Protein AF-A0A7H8NK85-F1 (afdb_monomer)

Structure (mmCIF, N/CA/C/O backbone):
data_AF-A0A7H8NK85-F1
#
_entry.id   AF-A0A7H8NK85-F1
#
loop_
_atom_site.group_PDB
_atom_site.id
_atom_site.type_symbol
_atom_site.label_atom_id
_atom_site.label_alt_id
_atom_site.label_comp_id
_atom_site.label_asym_id
_atom_site.label_entity_id
_atom_site.label_seq_id
_atom_site.pdbx_PDB_ins_code
_atom_site.Cartn_x
_atom_site.Cartn_y
_atom_site.Cartn_z
_atom_site.occupancy
_atom_site.B_iso_or_equiv
_atom_site.auth_seq_id
_atom_site.auth_comp_id
_atom_site.auth_asym_id
_atom_site.auth_atom_id
_atom_site.pdbx_PDB_model_num
ATOM 1 N N . MET A 1 1 ? 1.806 -2.738 -15.843 1.00 96.00 1 MET A N 1
ATOM 2 C CA . MET A 1 1 ? 1.067 -1.549 -15.351 1.00 96.00 1 MET A CA 1
ATOM 3 C C . MET A 1 1 ? 1.221 -1.453 -13.846 1.00 96.00 1 MET A C 1
ATOM 5 O O . MET A 1 1 ? 1.121 -2.479 -13.180 1.00 96.00 1 MET A O 1
ATOM 9 N N . ALA A 1 2 ? 1.447 -0.257 -13.310 1.00 97.56 2 ALA A N 1
ATOM 10 C CA . ALA A 1 2 ? 1.530 -0.049 -11.868 1.00 97.56 2 ALA A CA 1
ATOM 11 C C . ALA A 1 2 ? 0.407 0.865 -11.373 1.00 97.56 2 ALA A C 1
ATOM 13 O O . ALA A 1 2 ? 0.275 1.983 -11.868 1.00 97.56 2 ALA A O 1
ATOM 14 N N . LEU A 1 3 ? -0.413 0.378 -10.437 1.00 98.19 3 LEU A N 1
ATOM 15 C CA . LEU A 1 3 ? -1.508 1.130 -9.828 1.00 98.19 3 LEU A CA 1
ATOM 16 C C . LEU A 1 3 ? -1.277 1.240 -8.325 1.00 98.19 3 LEU A C 1
ATOM 18 O O . LEU A 1 3 ? -0.887 0.275 -7.658 1.00 98.19 3 LEU A O 1
ATOM 22 N N . GLY A 1 4 ? -1.569 2.413 -7.782 1.00 96.06 4 GLY A N 1
ATOM 23 C CA . GLY A 1 4 ? -1.511 2.621 -6.351 1.00 96.06 4 GLY A CA 1
ATOM 24 C C . GLY A 1 4 ? -1.297 4.060 -5.925 1.00 96.06 4 GLY A C 1
ATOM 25 O O . GLY A 1 4 ? -1.682 5.008 -6.617 1.00 96.06 4 GLY A O 1
ATOM 26 N N . ASP A 1 5 ? -0.685 4.191 -4.755 1.00 93.94 5 ASP A N 1
ATOM 27 C CA . AS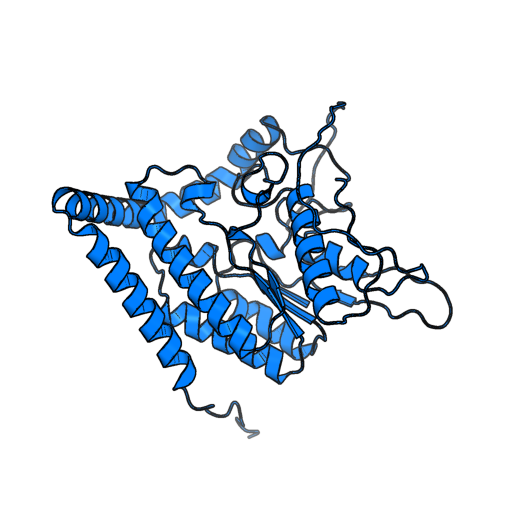P A 1 5 ? -0.388 5.467 -4.121 1.00 93.94 5 ASP A CA 1
ATOM 28 C C . ASP A 1 5 ? 1.083 5.896 -4.295 1.00 93.94 5 ASP A C 1
ATOM 30 O O . ASP A 1 5 ? 1.763 5.495 -5.240 1.00 93.94 5 ASP A O 1
ATOM 34 N N . SER A 1 6 ? 1.581 6.738 -3.389 1.00 91.62 6 SER A N 1
ATOM 35 C CA . SER A 1 6 ? 2.946 7.264 -3.371 1.00 91.62 6 SER A CA 1
ATOM 36 C C . SER A 1 6 ? 4.030 6.187 -3.328 1.00 91.62 6 SER A C 1
ATOM 38 O O . SER A 1 6 ? 5.089 6.394 -3.923 1.00 91.62 6 SER A O 1
ATOM 40 N N . LEU A 1 7 ? 3.778 5.035 -2.691 1.00 93.88 7 LEU A N 1
ATOM 41 C CA . LEU A 1 7 ? 4.730 3.922 -2.693 1.00 93.88 7 LEU A CA 1
ATOM 42 C C . LEU A 1 7 ? 4.937 3.392 -4.116 1.00 93.88 7 LEU A C 1
ATOM 44 O O . LEU A 1 7 ? 6.065 3.189 -4.552 1.00 93.88 7 LEU A O 1
ATOM 48 N N . THR A 1 8 ? 3.853 3.199 -4.864 1.00 95.06 8 THR A N 1
ATOM 49 C CA . THR A 1 8 ? 3.922 2.724 -6.255 1.00 95.06 8 THR A CA 1
ATOM 50 C C . THR A 1 8 ? 4.340 3.827 -7.222 1.00 95.06 8 THR A C 1
ATOM 52 O O . THR A 1 8 ? 5.009 3.551 -8.216 1.00 95.06 8 THR A O 1
ATOM 55 N N . ALA A 1 9 ? 4.018 5.084 -6.912 1.00 92.19 9 ALA A N 1
ATOM 56 C CA . ALA A 1 9 ? 4.492 6.235 -7.672 1.00 92.19 9 ALA A CA 1
ATOM 57 C C . ALA A 1 9 ? 6.018 6.407 -7.585 1.00 92.19 9 ALA A C 1
ATOM 59 O O . ALA A 1 9 ? 6.582 7.086 -8.430 1.00 92.19 9 ALA A O 1
ATOM 60 N N . GLY A 1 10 ? 6.683 5.792 -6.598 1.00 90.12 10 GLY A N 1
ATOM 61 C CA . GLY A 1 10 ? 8.138 5.833 -6.457 1.00 90.12 10 GLY A CA 1
ATOM 62 C C . GLY A 1 10 ? 8.658 6.975 -5.589 1.00 90.12 10 GLY A C 1
ATOM 63 O O . GLY A 1 10 ? 9.838 7.306 -5.668 1.00 90.12 10 GLY A O 1
ATOM 64 N N . VAL A 1 11 ? 7.800 7.598 -4.771 1.00 89.12 11 VAL A N 1
ATOM 65 C CA . VAL A 1 11 ? 8.216 8.699 -3.889 1.00 89.12 11 VAL A CA 1
ATOM 66 C C . VAL A 1 11 ? 9.406 8.250 -3.040 1.00 89.12 11 VAL A C 1
ATOM 68 O O . VAL A 1 11 ? 9.322 7.224 -2.365 1.00 89.12 11 VAL A O 1
ATOM 71 N N . GLY A 1 12 ? 10.500 9.014 -3.102 1.00 86.56 12 GLY A N 1
ATOM 72 C CA . GLY A 1 12 ? 11.767 8.717 -2.425 1.00 86.56 12 GLY A CA 1
ATOM 73 C C . GLY A 1 12 ? 12.868 8.116 -3.312 1.00 86.56 12 GLY A C 1
ATOM 74 O O . GLY A 1 12 ? 13.985 7.967 -2.827 1.00 86.56 12 GLY A O 1
ATOM 75 N N . ASP A 1 13 ? 12.587 7.832 -4.589 1.00 88.44 13 ASP A N 1
ATOM 76 C CA . ASP A 1 13 ? 13.551 7.355 -5.597 1.00 88.44 13 ASP A CA 1
ATOM 77 C C . ASP A 1 13 ? 13.547 8.273 -6.842 1.00 88.44 13 ASP A C 1
ATOM 79 O O . ASP A 1 13 ? 12.782 8.028 -7.784 1.00 88.44 13 ASP A O 1
ATOM 83 N N . PRO A 1 14 ? 14.284 9.401 -6.823 1.00 85.56 14 PRO A N 1
ATOM 84 C CA . PRO A 1 14 ? 14.244 10.395 -7.895 1.00 85.56 14 PRO A CA 1
ATOM 85 C C . PRO A 1 14 ? 14.818 9.836 -9.204 1.00 85.56 14 PRO A C 1
ATOM 87 O O . PRO A 1 14 ? 15.863 9.192 -9.209 1.00 85.56 14 PRO A O 1
ATOM 90 N N . ALA A 1 15 ? 14.147 10.096 -10.329 1.00 81.19 15 ALA A N 1
ATOM 91 C CA . ALA A 1 15 ? 14.621 9.648 -11.639 1.00 81.19 15 ALA A CA 1
ATOM 92 C C . ALA A 1 15 ? 15.540 10.695 -12.313 1.00 81.19 15 ALA A C 1
ATOM 94 O O . ALA A 1 15 ? 15.292 11.899 -12.179 1.00 81.19 15 ALA A O 1
ATOM 95 N N . PRO A 1 16 ? 16.557 10.271 -13.095 1.00 68.88 16 PRO A N 1
ATOM 96 C CA . PRO A 1 16 ? 17.324 11.176 -13.950 1.00 68.88 16 PRO A CA 1
ATOM 97 C C . PRO A 1 16 ? 16.396 11.824 -14.988 1.00 68.88 16 PRO A C 1
ATOM 99 O O . PRO A 1 16 ? 15.833 11.131 -15.833 1.00 68.88 16 PRO A O 1
ATOM 102 N N . GLY A 1 17 ? 16.205 13.143 -14.906 1.00 66.69 17 GLY A N 1
ATOM 103 C CA . GLY A 1 17 ? 15.268 13.886 -15.762 1.00 66.69 17 GLY A CA 1
ATOM 104 C C . GLY A 1 17 ? 13.900 14.180 -15.137 1.00 66.69 17 GLY A C 1
ATOM 105 O O . GLY A 1 17 ? 12.991 14.581 -15.861 1.00 66.69 17 GLY A O 1
ATOM 106 N N . GLY A 1 18 ? 13.753 13.974 -13.824 1.00 73.69 18 GLY A N 1
ATOM 107 C CA . GLY A 1 18 ? 12.586 14.428 -13.074 1.00 73.69 18 GLY A CA 1
ATOM 108 C C . GLY A 1 18 ? 11.610 13.340 -12.670 1.00 73.69 18 GLY A C 1
ATOM 109 O O . GLY A 1 18 ? 11.561 12.249 -13.232 1.00 73.69 18 GLY A O 1
ATOM 110 N N . GLY A 1 19 ? 10.785 13.655 -11.673 1.00 80.44 19 GLY A N 1
ATOM 111 C CA . GLY A 1 19 ? 9.799 12.720 -11.139 1.00 80.44 19 GLY A CA 1
ATOM 112 C C . GLY A 1 19 ? 10.422 11.577 -10.333 1.00 80.44 19 GLY A C 1
ATOM 113 O O . GLY A 1 19 ? 11.464 11.727 -9.695 1.00 80.44 19 GLY A O 1
ATOM 114 N N . TRP A 1 20 ? 9.729 10.441 -10.319 1.00 86.38 20 TRP A N 1
ATOM 115 C CA . TRP A 1 20 ? 10.022 9.304 -9.451 1.00 86.38 20 TRP A CA 1
ATOM 116 C C . TRP A 1 20 ? 10.132 8.016 -10.273 1.00 86.38 20 TRP A C 1
ATOM 118 O O . TRP A 1 20 ? 9.266 7.742 -11.106 1.00 86.38 20 TRP A O 1
ATOM 128 N N . ARG A 1 21 ? 11.179 7.222 -10.026 1.00 89.88 21 ARG A N 1
ATOM 129 C CA . ARG A 1 21 ? 11.406 5.921 -10.676 1.00 89.88 21 ARG A CA 1
ATOM 130 C C . ARG A 1 21 ? 10.639 4.815 -9.945 1.00 89.88 21 ARG A C 1
ATOM 132 O O . ARG A 1 21 ? 9.665 4.279 -10.475 1.00 89.88 21 ARG A O 1
ATOM 139 N N . GLY A 1 22 ? 11.041 4.505 -8.714 1.00 92.00 22 GLY A N 1
ATOM 140 C CA . GLY A 1 22 ? 10.352 3.581 -7.818 1.00 92.00 22 GLY A CA 1
ATOM 141 C C . GLY A 1 22 ? 10.516 2.095 -8.145 1.00 92.00 22 GLY A C 1
ATOM 142 O O . GLY A 1 22 ? 10.979 1.685 -9.213 1.00 92.00 22 GLY A O 1
ATOM 143 N N . TRP A 1 23 ? 10.062 1.256 -7.208 1.00 96.62 23 TRP A N 1
ATOM 144 C CA . TRP A 1 23 ? 10.215 -0.203 -7.270 1.00 96.62 23 TRP A CA 1
ATOM 145 C C . TRP A 1 23 ? 9.613 -0.843 -8.529 1.00 96.62 23 TRP A C 1
ATOM 147 O O . TRP A 1 23 ? 10.142 -1.828 -9.037 1.00 96.62 23 TRP A O 1
ATOM 157 N N . ALA A 1 24 ? 8.497 -0.309 -9.034 1.00 95.81 24 ALA A N 1
ATOM 158 C CA . ALA A 1 24 ? 7.773 -0.912 -10.147 1.00 95.81 24 ALA A CA 1
ATOM 159 C C . ALA A 1 24 ? 8.534 -0.754 -11.473 1.00 95.81 24 ALA A C 1
ATOM 161 O O . ALA A 1 24 ? 8.555 -1.688 -12.276 1.00 95.81 24 ALA A O 1
ATOM 162 N N . ALA A 1 25 ? 9.205 0.386 -11.671 1.00 93.31 25 ALA A N 1
ATOM 163 C CA . ALA A 1 25 ? 10.080 0.611 -12.818 1.00 93.31 25 ALA A CA 1
ATOM 164 C C . ALA A 1 25 ? 11.349 -0.253 -12.726 1.00 93.31 25 ALA A C 1
ATOM 166 O O . ALA A 1 25 ? 11.730 -0.898 -13.702 1.00 93.31 25 ALA A O 1
ATOM 167 N N . LEU A 1 26 ? 11.958 -0.331 -11.535 1.00 94.12 26 LEU A N 1
ATOM 168 C CA . LEU A 1 26 ? 13.122 -1.186 -11.271 1.00 94.12 26 LEU A CA 1
ATOM 169 C C . LEU A 1 26 ? 12.812 -2.669 -11.524 1.00 94.12 26 LEU A C 1
ATOM 171 O O . LEU A 1 26 ? 13.588 -3.368 -12.174 1.00 94.12 26 LEU A O 1
ATOM 175 N N . LEU A 1 27 ? 11.649 -3.142 -11.066 1.00 95.69 27 LEU A N 1
ATOM 176 C CA . LEU A 1 27 ? 11.187 -4.500 -11.333 1.00 95.69 27 LEU A CA 1
ATOM 177 C C . LEU A 1 27 ? 10.963 -4.729 -12.828 1.00 95.69 27 LEU A C 1
ATOM 179 O O . LEU A 1 27 ? 11.371 -5.769 -13.334 1.00 95.69 27 LEU A O 1
ATOM 183 N N . ALA A 1 28 ? 10.340 -3.780 -13.537 1.00 92.94 28 ALA A N 1
ATOM 184 C CA . ALA A 1 28 ? 10.088 -3.903 -14.972 1.00 92.94 28 ALA A CA 1
ATOM 185 C C . ALA A 1 28 ? 11.382 -4.110 -15.776 1.00 92.94 28 ALA A C 1
ATOM 187 O O . ALA A 1 28 ? 11.396 -4.926 -16.697 1.00 92.94 28 ALA A O 1
ATOM 188 N N . GLY A 1 29 ? 12.480 -3.454 -15.382 1.00 89.81 29 GLY A N 1
ATOM 189 C CA . GLY A 1 29 ? 13.805 -3.690 -15.965 1.00 89.81 29 GLY A CA 1
ATOM 190 C C . GLY A 1 29 ? 14.299 -5.133 -15.800 1.00 89.81 29 GLY A C 1
ATOM 191 O O . GLY A 1 29 ? 14.910 -5.680 -16.712 1.00 89.81 29 GLY A O 1
ATOM 192 N N . ALA A 1 30 ? 13.961 -5.784 -14.684 1.00 90.81 30 ALA A N 1
ATOM 193 C CA . ALA A 1 30 ? 14.323 -7.173 -14.395 1.00 90.81 30 ALA A CA 1
ATOM 194 C C . ALA A 1 30 ? 13.355 -8.217 -14.993 1.00 90.81 30 ALA A C 1
ATOM 196 O O . ALA A 1 30 ? 13.585 -9.420 -14.863 1.00 90.81 30 ALA A O 1
ATOM 197 N N . LEU A 1 31 ? 12.266 -7.793 -15.649 1.00 89.31 31 LEU A N 1
ATOM 198 C CA . LEU A 1 31 ? 11.352 -8.698 -16.361 1.00 89.31 31 LEU A CA 1
ATOM 199 C C . LEU A 1 31 ? 11.848 -9.056 -17.771 1.00 89.31 31 LEU A C 1
ATOM 201 O O . LEU A 1 31 ? 11.319 -9.986 -18.377 1.00 89.31 31 LEU A O 1
ATOM 205 N N . VAL A 1 32 ? 12.842 -8.336 -18.303 1.00 77.94 32 VAL A N 1
ATOM 206 C CA . VAL A 1 32 ? 13.465 -8.653 -19.595 1.00 77.94 32 VAL A CA 1
ATOM 207 C C . VAL A 1 32 ? 14.417 -9.837 -19.385 1.00 77.94 32 VAL A C 1
ATOM 209 O O . VAL A 1 32 ? 15.374 -9.693 -18.624 1.00 77.94 32 VAL A O 1
ATOM 212 N N . PRO A 1 33 ? 14.191 -11.008 -20.011 1.00 64.38 33 PRO A N 1
ATOM 213 C CA . PRO A 1 33 ? 15.116 -12.130 -19.893 1.00 64.38 33 PRO A CA 1
ATOM 214 C C . PRO A 1 33 ? 16.491 -11.720 -20.431 1.00 64.38 33 PRO A C 1
ATOM 216 O O . PRO A 1 33 ? 16.590 -11.260 -21.566 1.00 64.38 33 PRO A O 1
ATOM 219 N N . GLY A 1 34 ? 17.531 -11.861 -19.611 1.00 56.47 34 GLY A N 1
ATOM 220 C CA . GLY A 1 34 ? 18.918 -11.718 -20.050 1.00 56.47 34 GLY A CA 1
ATOM 221 C C . GLY A 1 34 ? 19.498 -13.075 -20.448 1.00 56.47 34 GLY A C 1
ATOM 222 O O . GLY A 1 34 ? 19.125 -14.096 -19.872 1.00 56.47 34 GLY A O 1
ATOM 223 N N . ASP A 1 35 ? 20.433 -13.086 -21.395 1.00 46.28 35 ASP A N 1
ATOM 224 C CA . ASP A 1 35 ? 21.249 -14.262 -21.707 1.00 46.28 35 ASP A CA 1
ATOM 225 C C . ASP A 1 35 ? 22.372 -14.396 -20.657 1.00 46.28 35 ASP A C 1
ATOM 227 O O . ASP A 1 35 ? 23.473 -13.891 -20.859 1.00 46.28 35 ASP A O 1
ATOM 231 N N . ALA A 1 36 ? 22.120 -15.011 -19.494 1.00 43.00 36 ALA A N 1
ATOM 232 C CA . ALA A 1 36 ? 23.198 -15.407 -18.570 1.00 43.00 36 ALA A CA 1
ATOM 233 C C . ALA A 1 36 ? 22.762 -16.459 -17.528 1.00 43.00 36 ALA A C 1
ATOM 235 O O . ALA A 1 36 ? 21.584 -16.515 -17.173 1.00 43.00 36 ALA A O 1
ATOM 236 N N . PRO A 1 37 ? 23.700 -17.307 -17.053 1.00 38.78 37 PRO A N 1
ATOM 237 C CA . PRO A 1 37 ? 23.393 -18.595 -16.450 1.00 38.78 37 PRO A CA 1
ATOM 238 C C . PRO A 1 37 ? 22.952 -18.492 -14.990 1.00 38.78 37 PRO A C 1
ATOM 240 O O . PRO A 1 37 ? 23.330 -17.587 -14.247 1.00 38.78 37 PRO A O 1
ATOM 243 N N . ASP A 1 38 ? 22.176 -19.500 -14.612 1.00 39.25 38 ASP A N 1
ATOM 244 C CA . ASP A 1 38 ? 21.599 -19.762 -13.302 1.00 39.25 38 ASP A CA 1
ATOM 245 C C . ASP A 1 38 ? 22.654 -19.673 -12.180 1.00 39.25 38 ASP A C 1
ATOM 247 O O . ASP A 1 38 ? 23.471 -20.574 -11.980 1.00 39.25 38 ASP A O 1
ATOM 251 N N . ARG A 1 39 ? 22.664 -18.561 -11.440 1.00 39.59 39 ARG A N 1
ATOM 252 C CA . ARG A 1 39 ? 23.232 -18.521 -10.090 1.00 39.59 39 ARG A CA 1
ATOM 253 C C . ARG A 1 39 ? 22.072 -18.329 -9.136 1.00 39.59 39 ARG A C 1
ATOM 255 O O . ARG A 1 39 ? 21.509 -17.238 -9.058 1.00 39.59 39 ARG A O 1
ATOM 262 N N . ALA A 1 40 ? 21.732 -19.398 -8.423 1.00 36.66 40 ALA A N 1
ATOM 263 C CA . ALA A 1 40 ? 20.765 -19.376 -7.342 1.00 36.66 40 ALA A CA 1
ATOM 264 C C . ALA A 1 40 ? 21.080 -18.214 -6.383 1.00 36.66 40 ALA A C 1
ATOM 266 O O . ALA A 1 40 ? 22.092 -18.212 -5.686 1.00 36.66 40 ALA A O 1
ATOM 267 N N . THR A 1 41 ? 20.229 -17.189 -6.385 1.00 43.25 41 THR A N 1
ATOM 268 C CA . THR A 1 41 ? 20.295 -16.093 -5.419 1.00 43.25 41 THR A CA 1
ATOM 269 C C . THR A 1 41 ? 19.683 -16.554 -4.102 1.00 43.25 41 THR A C 1
ATOM 271 O O . THR A 1 41 ? 18.471 -16.759 -4.016 1.00 43.25 41 THR A O 1
ATOM 274 N N . GLU A 1 42 ? 20.532 -16.687 -3.087 1.00 33.53 42 GLU A N 1
ATOM 275 C CA . GLU A 1 42 ? 20.160 -16.828 -1.678 1.00 33.53 42 GLU A CA 1
ATOM 276 C C . GLU A 1 42 ? 19.207 -15.694 -1.230 1.00 33.53 42 GLU A C 1
ATOM 278 O O . GLU A 1 42 ? 19.295 -14.563 -1.734 1.00 33.53 42 GLU A O 1
ATOM 283 N N . PRO A 1 43 ? 18.288 -15.957 -0.281 1.00 35.25 43 PRO A N 1
ATOM 284 C CA . PRO A 1 43 ? 17.495 -14.909 0.353 1.00 35.25 43 PRO A CA 1
ATOM 285 C C . PRO A 1 43 ? 18.415 -13.902 1.058 1.00 35.25 43 PRO A C 1
ATOM 287 O O . PRO A 1 43 ? 19.358 -14.281 1.746 1.00 35.25 43 PRO A O 1
ATOM 290 N N . VAL A 1 44 ? 18.133 -12.603 0.915 1.00 40.41 44 VAL A N 1
ATOM 291 C CA . VAL A 1 44 ? 18.886 -11.563 1.628 1.00 40.41 44 VAL A CA 1
ATOM 292 C C . VAL A 1 44 ? 18.554 -11.660 3.120 1.00 40.41 44 VAL A C 1
ATOM 294 O O . VAL A 1 44 ? 17.490 -11.227 3.559 1.00 40.41 44 VAL A O 1
ATOM 297 N N . GLY A 1 45 ? 19.471 -12.235 3.895 1.00 32.75 45 GLY A N 1
ATOM 298 C CA . GLY A 1 45 ? 19.470 -12.221 5.352 1.00 32.75 45 GLY A CA 1
ATOM 299 C C . GLY A 1 45 ? 20.868 -11.920 5.892 1.00 32.75 45 GLY A C 1
ATOM 300 O O . GLY A 1 45 ? 21.733 -12.782 5.834 1.00 32.75 45 GLY A O 1
ATOM 301 N N . GLY A 1 46 ? 21.060 -10.723 6.463 1.00 27.23 46 GLY A N 1
ATOM 302 C CA . GLY A 1 46 ? 22.122 -10.449 7.444 1.00 27.23 46 GLY A CA 1
ATOM 303 C C . GLY A 1 46 ? 23.268 -9.511 7.028 1.00 27.23 46 GLY A C 1
ATOM 304 O O . GLY A 1 46 ? 24.145 -9.883 6.264 1.00 27.23 46 GLY A O 1
ATOM 305 N N . CYS A 1 47 ? 23.243 -8.314 7.627 1.00 34.75 47 CYS A N 1
ATOM 306 C CA . CYS A 1 47 ? 24.326 -7.420 8.070 1.00 34.75 47 CYS A CA 1
ATOM 307 C C . CYS A 1 47 ? 25.782 -7.648 7.593 1.00 34.75 47 CYS A C 1
ATOM 309 O O . CYS A 1 47 ? 26.456 -8.529 8.113 1.00 34.75 47 CYS A O 1
ATOM 311 N N . ALA A 1 48 ? 26.331 -6.710 6.812 1.00 26.47 48 ALA A N 1
ATOM 312 C CA . ALA A 1 48 ? 27.668 -6.126 7.030 1.00 26.47 48 ALA A CA 1
ATOM 313 C C . ALA A 1 48 ? 27.817 -4.858 6.169 1.00 26.47 48 ALA A C 1
ATOM 315 O O . ALA A 1 48 ? 27.507 -4.882 4.982 1.00 26.47 48 ALA A O 1
ATOM 316 N N . GLY A 1 49 ? 28.204 -3.742 6.794 1.00 26.59 49 GLY A N 1
ATOM 317 C CA . GLY A 1 49 ? 28.183 -2.403 6.197 1.00 26.59 49 GLY A CA 1
ATOM 318 C C . GLY A 1 49 ? 29.498 -1.925 5.585 1.00 26.59 49 GLY A C 1
ATOM 319 O O . GLY A 1 49 ? 30.518 -2.593 5.694 1.00 26.59 49 GLY A O 1
ATOM 320 N N . VAL A 1 50 ? 29.438 -0.728 4.995 1.00 29.16 50 VAL A N 1
ATOM 321 C CA . VAL A 1 50 ? 30.536 0.205 4.646 1.00 29.16 50 VAL A CA 1
ATOM 322 C C . VAL A 1 50 ? 29.849 1.538 4.261 1.00 29.16 50 VAL A C 1
ATOM 324 O O . VAL A 1 50 ? 28.867 1.505 3.530 1.00 29.16 50 VAL A O 1
ATOM 327 N N . ALA A 1 51 ? 30.056 2.682 4.937 1.00 23.45 51 ALA A N 1
ATOM 328 C CA . ALA A 1 51 ? 31.157 3.662 4.801 1.00 23.45 51 ALA A CA 1
ATOM 329 C C . ALA A 1 51 ? 31.456 3.985 3.321 1.00 23.45 51 ALA A C 1
ATOM 331 O O . ALA A 1 51 ? 31.878 3.094 2.604 1.00 23.45 51 ALA A O 1
ATOM 332 N N . GLY A 1 52 ? 31.284 5.177 2.746 1.00 23.84 52 GLY A N 1
ATOM 333 C CA . GLY A 1 52 ? 31.106 6.550 3.219 1.00 23.84 52 GLY A CA 1
ATOM 334 C C . GLY A 1 52 ? 31.943 7.442 2.287 1.00 23.84 52 GLY A C 1
ATOM 335 O O . GLY A 1 52 ? 33.147 7.230 2.228 1.00 23.84 52 GLY A O 1
ATOM 336 N N . ALA A 1 53 ? 31.342 8.386 1.552 1.00 22.19 53 ALA A N 1
ATOM 337 C CA . ALA A 1 53 ? 32.042 9.491 0.876 1.00 22.19 53 ALA A CA 1
ATOM 338 C C . ALA A 1 53 ? 31.046 10.561 0.381 1.00 22.19 53 ALA A C 1
ATOM 340 O O . ALA A 1 53 ? 30.006 10.229 -0.185 1.00 22.19 53 ALA A O 1
ATOM 341 N N . ASP A 1 54 ? 31.391 11.825 0.636 1.00 29.48 54 ASP A N 1
ATOM 342 C CA . ASP A 1 54 ? 30.738 13.080 0.213 1.00 29.48 54 ASP A CA 1
ATOM 343 C C . ASP A 1 54 ? 30.832 13.267 -1.321 1.00 29.48 54 ASP A C 1
ATOM 345 O O . ASP A 1 54 ? 31.814 12.776 -1.896 1.00 29.48 54 ASP A O 1
ATOM 349 N N . PRO A 1 55 ? 29.895 13.964 -2.013 1.00 32.75 55 PRO A N 1
ATOM 350 C CA . PRO A 1 55 ? 30.119 15.411 -2.203 1.00 32.75 55 PRO A CA 1
ATOM 351 C C . PRO A 1 55 ? 28.896 16.339 -2.476 1.00 32.75 55 PRO A C 1
ATOM 353 O O . PRO A 1 55 ? 27.869 15.943 -3.020 1.00 32.75 55 PRO A O 1
ATOM 356 N N . ASP A 1 56 ? 29.121 17.618 -2.135 1.00 24.45 56 ASP A N 1
ATOM 357 C CA . ASP A 1 56 ? 28.889 18.907 -2.842 1.00 24.45 56 ASP A CA 1
ATOM 358 C C . ASP A 1 56 ? 27.559 19.176 -3.615 1.00 24.45 56 ASP A C 1
ATOM 360 O O . ASP A 1 56 ? 27.235 18.468 -4.574 1.00 24.45 56 ASP A O 1
ATOM 364 N N . PRO A 1 57 ? 26.782 20.241 -3.284 1.00 26.22 57 PRO A N 1
ATOM 365 C CA . PRO A 1 57 ? 25.430 20.439 -3.792 1.00 26.22 57 PRO A CA 1
ATOM 366 C C . PRO A 1 57 ? 25.371 21.429 -4.964 1.00 26.22 57 PRO A C 1
ATOM 368 O O . PRO A 1 57 ? 25.679 22.613 -4.824 1.00 26.22 57 PRO A O 1
ATOM 371 N N . ALA A 1 58 ? 24.816 21.006 -6.103 1.00 23.94 58 ALA A N 1
ATOM 372 C CA . ALA A 1 58 ? 24.368 21.956 -7.119 1.00 23.94 58 ALA A CA 1
ATOM 373 C C . ALA A 1 58 ? 23.094 21.518 -7.859 1.00 23.94 58 ALA A C 1
ATOM 375 O O . ALA A 1 58 ? 23.113 20.706 -8.776 1.00 23.94 58 ALA A O 1
ATOM 376 N N . ARG A 1 59 ? 22.018 22.231 -7.495 1.00 25.67 59 ARG A N 1
ATOM 377 C CA . ARG A 1 59 ? 20.889 22.681 -8.332 1.00 25.67 59 ARG A CA 1
ATOM 378 C C . ARG A 1 59 ? 19.871 21.626 -8.767 1.00 25.67 59 ARG A C 1
ATOM 380 O O . ARG A 1 59 ? 19.873 21.124 -9.883 1.00 25.67 59 ARG A O 1
ATOM 387 N N . SER A 1 60 ? 18.889 21.448 -7.884 1.00 27.20 60 SER A N 1
ATOM 388 C CA . SER A 1 60 ? 17.562 20.941 -8.216 1.00 27.20 60 SER A CA 1
ATOM 389 C C . SER A 1 60 ? 16.647 22.076 -8.686 1.00 27.20 60 SER A C 1
ATOM 391 O O . SER A 1 60 ? 16.470 23.096 -8.021 1.00 27.20 60 SER A O 1
ATOM 393 N N . GLY A 1 61 ? 16.025 21.858 -9.833 1.00 28.66 61 GLY A N 1
ATOM 394 C CA . GLY A 1 61 ? 14.776 22.488 -10.225 1.00 28.66 61 GLY A CA 1
ATOM 395 C C . GLY A 1 61 ? 14.059 21.491 -11.118 1.00 28.66 61 GLY A C 1
ATOM 396 O O . GLY A 1 61 ? 14.589 21.181 -12.175 1.00 28.66 61 GLY A O 1
ATOM 397 N N . ASP A 1 62 ? 12.928 20.936 -10.669 1.00 39.75 62 ASP A N 1
ATOM 398 C CA . ASP A 1 62 ? 12.072 20.110 -11.531 1.00 39.75 62 ASP A CA 1
ATOM 399 C C . ASP A 1 62 ? 10.646 19.919 -10.965 1.00 39.75 62 ASP A C 1
ATOM 401 O O . ASP A 1 62 ? 10.428 20.179 -9.773 1.00 39.75 62 ASP A O 1
ATOM 405 N N . PRO A 1 63 ? 9.640 19.535 -11.784 1.00 39.34 63 PRO A N 1
ATOM 406 C CA . PRO A 1 63 ? 8.347 20.186 -11.838 1.00 39.34 63 PRO A CA 1
ATOM 407 C C . PRO A 1 63 ? 7.264 19.177 -11.404 1.00 39.34 63 PRO A C 1
ATOM 409 O O . PRO A 1 63 ? 7.540 18.089 -10.895 1.00 39.34 63 PRO A O 1
ATOM 412 N N . ALA A 1 64 ? 5.995 19.532 -11.572 1.00 33.00 64 ALA A N 1
ATOM 413 C CA . ALA A 1 64 ? 4.877 18.637 -11.303 1.00 33.00 64 ALA A CA 1
ATOM 414 C C . ALA A 1 64 ? 4.987 17.325 -12.119 1.00 33.00 64 ALA A C 1
ATOM 416 O O . ALA A 1 64 ? 5.006 17.347 -13.346 1.00 33.00 64 ALA A O 1
ATOM 417 N N . GLY A 1 65 ? 5.068 16.188 -11.415 1.00 33.78 65 GLY A N 1
ATOM 418 C CA . GLY A 1 65 ? 5.316 14.861 -11.983 1.00 33.78 65 GLY A CA 1
ATOM 419 C C . GLY A 1 65 ? 4.196 14.344 -12.890 1.00 33.78 65 GLY A C 1
ATOM 420 O O . GLY A 1 65 ? 3.074 14.112 -12.438 1.00 33.78 65 GLY A O 1
ATOM 421 N N . GLY A 1 66 ? 4.537 14.127 -14.162 1.00 34.41 66 GLY A N 1
ATOM 422 C CA . GLY A 1 66 ? 3.785 13.287 -15.095 1.00 34.41 66 GLY A CA 1
ATOM 423 C C . GLY A 1 66 ? 4.119 11.792 -14.932 1.00 34.41 66 GLY A C 1
ATOM 424 O O . GLY A 1 66 ? 4.988 11.436 -14.134 1.00 34.41 66 GLY A O 1
ATOM 425 N N . PRO A 1 67 ? 3.429 10.896 -15.662 1.00 39.59 67 PRO A N 1
ATOM 426 C CA . PRO A 1 67 ? 3.696 9.460 -15.611 1.00 39.59 67 PRO A CA 1
ATOM 427 C C . PRO A 1 67 ? 5.104 9.146 -16.135 1.00 39.59 67 PRO A C 1
ATOM 429 O O . PRO A 1 67 ? 5.443 9.500 -17.263 1.00 39.59 67 PRO A O 1
ATOM 432 N N . TYR A 1 68 ? 5.916 8.449 -15.335 1.00 45.59 68 TYR A N 1
ATOM 433 C CA . TYR A 1 68 ? 7.181 7.883 -15.805 1.00 45.59 68 TYR A CA 1
ATOM 434 C C . TYR A 1 68 ? 6.885 6.728 -16.773 1.00 45.59 68 TYR A C 1
ATOM 436 O O . TYR A 1 68 ? 6.282 5.719 -16.386 1.00 45.59 68 TYR A O 1
ATOM 444 N N . VAL A 1 69 ? 7.303 6.883 -18.030 1.00 50.25 69 VAL A N 1
ATOM 445 C CA . VAL A 1 69 ? 7.270 5.834 -19.057 1.00 50.25 69 VAL A CA 1
ATOM 446 C C . VAL A 1 69 ? 8.704 5.367 -19.279 1.00 50.25 69 VAL A C 1
ATOM 448 O O . VAL A 1 69 ? 9.507 6.063 -19.895 1.00 50.25 69 VAL A O 1
ATOM 451 N N . GLY A 1 70 ? 9.034 4.195 -18.740 1.00 47.09 70 GLY A N 1
ATOM 452 C CA . GLY A 1 70 ? 10.334 3.556 -18.930 1.00 47.09 70 GLY A CA 1
ATOM 453 C C . GLY A 1 70 ? 10.256 2.501 -20.030 1.00 47.09 70 GLY A C 1
ATOM 454 O O . GLY A 1 70 ? 9.372 1.645 -20.005 1.00 47.09 70 GLY A O 1
ATOM 455 N N . VAL A 1 71 ? 11.187 2.537 -20.983 1.00 46.44 71 VAL A N 1
ATOM 456 C CA . VAL A 1 71 ? 11.320 1.522 -22.037 1.00 46.44 71 VAL A CA 1
ATOM 457 C C . VAL A 1 71 ? 12.565 0.683 -21.745 1.00 46.44 71 VAL A C 1
ATOM 459 O O . VAL A 1 71 ? 13.676 1.205 -21.771 1.00 46.44 71 VAL A O 1
ATOM 462 N N . GLY A 1 72 ? 12.392 -0.613 -21.459 1.00 41.06 72 GLY A N 1
ATOM 463 C CA . GLY A 1 72 ? 13.509 -1.553 -21.285 1.00 41.06 72 GLY A CA 1
ATOM 464 C C . GLY A 1 72 ? 14.285 -1.781 -22.594 1.00 41.06 72 GLY A C 1
ATOM 465 O O . GLY A 1 72 ? 13.682 -1.822 -23.669 1.00 41.06 72 GLY A O 1
ATOM 466 N N . GLY A 1 73 ? 15.617 -1.886 -22.496 1.00 36.91 73 GLY A N 1
ATOM 467 C CA . GLY A 1 73 ? 16.580 -1.847 -23.609 1.00 36.91 73 GLY A CA 1
ATOM 468 C C . GLY A 1 73 ? 16.444 -2.929 -24.694 1.00 36.91 73 GLY A C 1
ATOM 469 O O . GLY A 1 73 ? 15.812 -3.967 -24.508 1.00 36.91 73 GLY A O 1
ATOM 470 N N . ARG A 1 74 ? 17.051 -2.651 -25.858 1.00 32.72 74 ARG A N 1
ATOM 471 C CA . ARG A 1 74 ? 17.018 -3.453 -27.096 1.00 32.72 74 ARG A CA 1
ATOM 472 C C . ARG A 1 74 ? 18.325 -4.239 -27.256 1.00 32.72 74 ARG A C 1
ATOM 474 O O . ARG A 1 74 ? 19.382 -3.624 -27.217 1.00 32.72 74 ARG A O 1
ATOM 481 N N . LEU A 1 75 ? 18.241 -5.542 -27.523 1.00 37.69 75 LEU A N 1
ATOM 482 C CA . LEU A 1 75 ? 19.308 -6.345 -28.140 1.00 37.69 75 LEU A CA 1
ATOM 483 C C . LEU A 1 75 ? 18.683 -7.244 -29.225 1.00 37.69 75 LEU A C 1
ATOM 485 O O . LEU A 1 75 ? 17.478 -7.495 -29.210 1.00 37.69 75 LEU A O 1
ATOM 489 N N . ASP A 1 76 ? 19.469 -7.619 -30.227 1.00 38.31 76 ASP A N 1
ATOM 490 C CA . ASP A 1 76 ? 19.006 -8.038 -31.553 1.00 38.31 76 ASP A CA 1
ATOM 491 C C . ASP A 1 76 ? 18.044 -9.245 -31.632 1.00 38.31 76 ASP A C 1
ATOM 493 O O . ASP A 1 76 ? 18.047 -10.183 -30.837 1.00 38.31 76 ASP A O 1
ATOM 497 N N . GLY A 1 77 ? 17.210 -9.216 -32.678 1.00 37.69 77 GLY A N 1
ATOM 498 C CA . GLY A 1 77 ? 16.568 -10.376 -33.312 1.00 37.69 77 GLY A CA 1
ATOM 499 C C . GLY A 1 77 ? 15.329 -10.989 -32.649 1.00 37.69 77 GLY A C 1
ATOM 500 O O . GLY A 1 77 ? 14.389 -11.335 -33.364 1.00 37.69 77 GLY A O 1
ATOM 501 N N . ARG A 1 78 ? 15.285 -11.136 -31.316 1.00 45.78 78 ARG A N 1
ATOM 502 C CA . ARG A 1 78 ? 14.145 -11.761 -30.590 1.00 45.78 78 ARG A CA 1
ATOM 503 C C . ARG A 1 78 ? 13.864 -11.167 -29.197 1.00 45.78 78 ARG A C 1
ATOM 505 O O . ARG A 1 78 ? 13.257 -11.829 -28.357 1.00 45.78 78 ARG A O 1
ATOM 512 N N . ALA A 1 79 ? 14.280 -9.929 -28.925 1.00 53.91 79 ALA A N 1
ATOM 513 C CA . ALA A 1 79 ? 14.087 -9.317 -27.609 1.00 53.91 79 ALA A CA 1
ATOM 514 C C . ALA A 1 79 ? 12.604 -9.072 -27.276 1.00 53.91 79 ALA A C 1
ATOM 516 O O . ALA A 1 79 ? 11.916 -8.279 -27.925 1.00 53.91 79 ALA A O 1
ATOM 517 N N . ARG A 1 80 ? 12.126 -9.713 -26.203 1.00 60.94 80 ARG A N 1
ATOM 518 C CA . ARG A 1 80 ? 10.890 -9.318 -25.519 1.00 60.94 80 ARG A CA 1
ATOM 519 C C . ARG A 1 80 ? 11.095 -7.929 -24.914 1.00 60.94 80 ARG A C 1
ATOM 521 O O . ARG A 1 80 ? 11.876 -7.770 -23.983 1.00 60.94 80 ARG A O 1
ATOM 528 N N . ARG A 1 81 ? 10.385 -6.930 -25.439 1.00 73.38 81 ARG A N 1
ATOM 529 C CA . ARG A 1 81 ? 10.339 -5.582 -24.863 1.00 73.38 81 ARG A CA 1
ATOM 530 C C . ARG A 1 81 ? 9.309 -5.563 -23.739 1.00 73.38 81 ARG A C 1
ATOM 532 O O . ARG A 1 81 ? 8.165 -5.948 -23.956 1.00 73.38 81 ARG A O 1
ATOM 539 N N . VAL A 1 82 ? 9.709 -5.097 -22.561 1.00 85.62 82 VAL A N 1
ATOM 540 C CA . VAL A 1 82 ? 8.780 -4.823 -21.460 1.00 85.62 82 VAL A CA 1
ATOM 541 C C . VAL A 1 82 ? 8.331 -3.373 -21.578 1.00 85.62 82 VAL A C 1
ATOM 543 O O . VAL A 1 82 ? 9.154 -2.458 -21.517 1.00 85.62 82 VAL A O 1
ATOM 546 N N . GLU A 1 83 ? 7.031 -3.167 -21.766 1.00 90.94 83 GLU A N 1
ATOM 547 C CA . GLU A 1 83 ? 6.414 -1.846 -21.695 1.00 90.94 83 GLU A CA 1
ATOM 548 C C . GLU A 1 83 ? 5.936 -1.582 -20.266 1.00 90.94 83 GLU A C 1
ATOM 550 O O . GLU A 1 83 ? 5.142 -2.338 -19.694 1.00 90.94 83 GLU A O 1
ATOM 555 N N . PHE A 1 84 ? 6.440 -0.501 -19.673 1.00 92.75 84 PHE A N 1
ATOM 556 C CA . PHE A 1 84 ? 6.086 -0.096 -18.324 1.00 92.75 84 PHE A CA 1
ATOM 557 C C . PHE A 1 84 ? 5.339 1.234 -18.327 1.00 92.75 84 PHE A C 1
ATOM 559 O O . PHE A 1 84 ? 5.794 2.228 -18.886 1.00 92.75 84 PHE A O 1
ATOM 566 N N . VAL A 1 85 ? 4.210 1.249 -17.621 1.00 94.44 85 VAL A N 1
ATOM 567 C CA . VAL A 1 85 ? 3.406 2.447 -17.394 1.00 94.44 85 VAL A CA 1
ATOM 568 C C . VAL A 1 85 ? 3.053 2.517 -15.917 1.00 94.44 85 VAL A C 1
ATOM 570 O O . VAL A 1 85 ? 2.453 1.580 -15.365 1.00 94.44 85 VAL A O 1
ATOM 573 N N . ASN A 1 86 ? 3.416 3.639 -15.295 1.00 94.88 86 ASN A N 1
ATOM 574 C CA . ASN A 1 86 ? 3.039 3.964 -13.930 1.00 94.88 86 ASN A CA 1
ATOM 575 C C . ASN A 1 86 ? 1.796 4.863 -13.916 1.00 94.88 86 ASN A C 1
ATOM 577 O O . ASN A 1 86 ? 1.839 6.000 -14.378 1.00 94.88 86 ASN A O 1
ATOM 581 N N . LEU A 1 87 ? 0.689 4.341 -13.387 1.00 96.06 87 LEU A N 1
ATOM 582 C CA . LEU A 1 87 ? -0.569 5.069 -13.199 1.00 96.06 87 LEU A CA 1
ATOM 583 C C . LEU A 1 87 ? -0.751 5.538 -11.749 1.00 96.06 87 LEU A C 1
ATOM 585 O O . LEU A 1 87 ? -1.736 6.212 -11.445 1.00 96.06 87 LEU A O 1
ATOM 589 N N . ALA A 1 88 ? 0.160 5.160 -10.849 1.00 93.94 88 ALA A N 1
ATOM 590 C CA . ALA A 1 88 ? 0.053 5.467 -9.436 1.00 93.94 88 ALA A CA 1
ATOM 591 C C . ALA A 1 88 ? 0.169 6.969 -9.170 1.00 93.94 88 ALA A C 1
ATOM 593 O O . ALA A 1 88 ? 0.892 7.703 -9.845 1.00 93.94 88 ALA A O 1
ATOM 594 N N . ARG A 1 89 ? -0.552 7.433 -8.148 1.00 91.25 89 ARG A N 1
ATOM 595 C CA . ARG A 1 89 ? -0.613 8.849 -7.778 1.00 91.25 89 ARG A CA 1
ATOM 596 C C . ARG A 1 89 ? -0.328 9.008 -6.298 1.00 91.25 89 ARG A C 1
ATOM 598 O O . ARG A 1 89 ? -0.955 8.362 -5.464 1.00 91.25 89 ARG A O 1
ATOM 605 N N . SER A 1 90 ? 0.589 9.910 -5.962 1.00 88.69 90 SER A N 1
ATOM 606 C CA . SER A 1 90 ? 0.884 10.223 -4.564 1.00 88.69 90 SER A CA 1
ATOM 607 C C . SER A 1 90 ? -0.374 10.677 -3.820 1.00 88.69 90 SER A C 1
ATOM 609 O O . SER A 1 90 ? -1.112 11.531 -4.310 1.00 88.69 90 SER A O 1
ATOM 611 N N . GLY A 1 91 ? -0.609 10.105 -2.637 1.00 87.06 91 GLY A N 1
ATOM 612 C CA . GLY A 1 91 ? -1.768 10.417 -1.797 1.00 87.06 91 GLY A CA 1
ATOM 613 C C . GLY A 1 91 ? -3.080 9.732 -2.193 1.00 87.06 91 GLY A C 1
ATOM 614 O O . GLY A 1 91 ? -4.067 9.940 -1.489 1.00 87.06 91 GLY A O 1
ATOM 615 N N . ALA A 1 92 ? -3.096 8.918 -3.256 1.00 92.00 92 ALA A N 1
ATOM 616 C CA . ALA A 1 92 ? -4.310 8.253 -3.720 1.00 92.00 92 ALA A CA 1
ATOM 617 C C . ALA A 1 92 ? -4.917 7.326 -2.656 1.00 92.00 92 ALA A C 1
ATOM 619 O O . ALA A 1 92 ? -4.203 6.570 -1.984 1.00 92.00 92 ALA A O 1
ATOM 620 N N . LEU A 1 93 ? -6.242 7.377 -2.548 1.00 96.19 93 LEU A N 1
ATOM 621 C CA . LEU A 1 93 ? -7.077 6.423 -1.823 1.00 96.19 93 LEU A CA 1
ATOM 622 C C . LEU A 1 93 ? -7.481 5.253 -2.727 1.00 96.19 93 LEU A C 1
ATOM 624 O O . LEU A 1 93 ? -7.420 5.342 -3.958 1.00 96.19 93 LEU A O 1
ATOM 628 N N . VAL A 1 94 ? -7.962 4.155 -2.137 1.00 97.00 94 VAL A N 1
ATOM 629 C CA . VAL A 1 94 ? -8.410 2.987 -2.922 1.00 97.00 94 VAL A CA 1
ATOM 630 C C . VAL A 1 94 ? -9.544 3.352 -3.894 1.00 97.00 94 VAL A C 1
ATOM 632 O O . VAL A 1 94 ? -9.545 2.895 -5.038 1.00 97.00 94 VAL A O 1
ATOM 635 N N . ALA A 1 95 ? -10.497 4.184 -3.460 1.00 96.50 95 ALA A N 1
ATOM 636 C CA . ALA A 1 95 ? -11.606 4.643 -4.303 1.00 96.50 95 ALA A CA 1
ATOM 637 C C . ALA A 1 95 ? -11.106 5.448 -5.513 1.00 96.50 95 ALA A C 1
ATOM 639 O O . ALA A 1 95 ? -11.438 5.124 -6.650 1.00 96.50 95 ALA A O 1
ATOM 640 N N . GLU A 1 96 ? -10.212 6.408 -5.280 1.00 96.25 96 GLU A N 1
ATOM 641 C CA . GLU A 1 96 ? -9.620 7.237 -6.334 1.00 96.25 96 GLU A CA 1
ATOM 642 C C . GLU A 1 96 ? -8.783 6.404 -7.316 1.00 96.25 96 GLU A C 1
ATOM 644 O O . GLU A 1 96 ? -8.779 6.670 -8.517 1.00 96.25 96 GLU A O 1
ATOM 649 N N . MET A 1 97 ? -8.088 5.365 -6.838 1.00 97.50 97 MET A N 1
ATOM 650 C CA . MET A 1 97 ? -7.374 4.424 -7.705 1.00 97.50 97 MET A CA 1
ATOM 651 C C . MET A 1 97 ? -8.345 3.685 -8.640 1.00 97.50 97 MET A C 1
ATOM 653 O O . MET A 1 97 ? -8.068 3.546 -9.833 1.00 97.50 97 MET A O 1
ATOM 657 N N . VAL A 1 98 ? -9.488 3.223 -8.126 1.00 97.88 98 VAL A N 1
ATOM 658 C CA . VAL A 1 98 ? -10.518 2.557 -8.941 1.00 97.88 98 VAL A CA 1
ATOM 659 C C . VAL A 1 98 ? -11.163 3.506 -9.944 1.00 97.88 98 VAL A C 1
ATOM 661 O O . VAL A 1 98 ? -11.443 3.091 -11.064 1.00 97.88 98 VAL A O 1
ATOM 664 N N . GLU A 1 99 ? -11.376 4.764 -9.580 1.00 97.00 99 GLU A N 1
ATOM 665 C CA . GLU A 1 99 ? -12.001 5.746 -10.467 1.00 97.00 99 GLU A CA 1
ATOM 666 C C . GLU A 1 99 ? -11.034 6.247 -11.547 1.00 97.00 99 GLU A C 1
ATOM 668 O O . GLU A 1 99 ? -11.389 6.302 -12.723 1.00 97.00 99 GLU A O 1
ATOM 673 N N . ALA A 1 100 ? -9.794 6.575 -11.172 1.00 94.94 100 ALA A N 1
ATOM 674 C CA . ALA A 1 100 ? -8.858 7.269 -12.053 1.00 94.94 100 ALA A CA 1
ATOM 675 C C . ALA A 1 100 ? -7.821 6.355 -12.726 1.00 94.94 100 ALA A C 1
ATOM 677 O O . ALA A 1 100 ? -7.405 6.634 -13.849 1.00 94.94 100 ALA A O 1
ATOM 678 N N . GLN A 1 101 ? -7.376 5.279 -12.067 1.00 97.94 101 GLN A N 1
ATOM 679 C CA . GLN A 1 101 ? -6.258 4.450 -12.551 1.00 97.94 101 GLN A CA 1
ATOM 680 C C . GLN A 1 101 ? -6.743 3.141 -13.186 1.00 97.94 101 GLN A C 1
ATOM 682 O O . GLN A 1 101 ? -6.288 2.753 -14.265 1.00 97.94 101 GLN A O 1
ATOM 687 N N . LEU A 1 102 ? -7.701 2.462 -12.545 1.00 98.12 102 LEU A N 1
ATOM 688 C CA . LEU A 1 102 ? -8.193 1.155 -12.985 1.00 98.12 102 LEU A CA 1
ATOM 689 C C . LEU A 1 102 ? -8.746 1.154 -14.423 1.00 98.12 102 LEU A C 1
ATOM 691 O O . LEU A 1 102 ? -8.402 0.225 -15.156 1.00 98.12 102 LEU A O 1
ATOM 695 N N . PRO A 1 103 ? -9.531 2.147 -14.896 1.00 98.06 103 PRO A N 1
ATOM 696 C CA . PRO A 1 103 ? -10.064 2.112 -16.257 1.00 98.06 103 PRO A CA 1
ATOM 697 C C . PRO A 1 103 ? -8.961 2.117 -17.322 1.00 98.06 103 PRO A C 1
ATOM 699 O O . PRO A 1 103 ? -9.061 1.402 -18.317 1.00 98.06 103 PRO A O 1
ATOM 702 N N . ALA A 1 104 ? -7.886 2.883 -17.105 1.00 95.94 104 ALA A N 1
ATOM 703 C CA . ALA A 1 104 ? -6.742 2.928 -18.013 1.00 95.94 104 ALA A CA 1
ATOM 704 C C . ALA A 1 104 ? -5.952 1.608 -18.006 1.00 95.94 104 ALA A C 1
ATOM 706 O O . ALA A 1 104 ? -5.606 1.085 -19.068 1.00 95.94 104 ALA A O 1
ATOM 707 N N . ALA A 1 105 ? -5.738 1.019 -16.826 1.00 96.94 105 ALA A N 1
ATOM 708 C CA . ALA A 1 105 ? -5.094 -0.287 -16.716 1.00 96.94 105 ALA A CA 1
ATOM 709 C C . ALA A 1 105 ? -5.907 -1.392 -17.404 1.00 96.94 105 ALA A C 1
ATOM 711 O O . ALA A 1 105 ? -5.353 -2.196 -18.140 1.00 96.94 105 ALA A O 1
ATOM 712 N N . ARG A 1 106 ? -7.232 -1.421 -17.235 1.00 97.75 106 ARG A N 1
ATOM 713 C CA . ARG A 1 106 ? -8.071 -2.449 -17.870 1.00 97.75 106 ARG A CA 1
ATOM 714 C C . ARG A 1 106 ? -8.111 -2.323 -19.394 1.00 97.75 106 ARG A C 1
ATOM 716 O O . ARG A 1 106 ? -8.059 -3.336 -20.084 1.00 97.75 106 ARG A O 1
ATOM 723 N N . ARG A 1 107 ? -8.126 -1.097 -19.938 1.00 97.12 107 ARG A N 1
ATOM 724 C CA . ARG A 1 107 ? -8.068 -0.867 -21.397 1.00 97.12 107 ARG A CA 1
ATOM 725 C C . ARG A 1 107 ? -6.789 -1.402 -22.042 1.00 97.12 107 ARG A C 1
ATOM 727 O O . ARG A 1 107 ? -6.846 -1.873 -23.170 1.00 97.12 107 ARG A O 1
ATOM 734 N N . SER A 1 108 ? -5.665 -1.344 -21.334 1.00 94.06 108 SER A N 1
ATOM 735 C CA . SER A 1 108 ? -4.370 -1.824 -21.836 1.00 94.06 108 SER A CA 1
ATOM 736 C C . SER A 1 108 ? -4.147 -3.329 -21.657 1.00 94.06 108 SER A C 1
ATOM 738 O O . SER A 1 108 ? -3.177 -3.850 -22.195 1.00 94.06 108 SER A O 1
ATOM 740 N N . ARG A 1 109 ? -5.032 -4.029 -20.925 1.00 96.00 109 ARG A N 1
ATOM 741 C CA . ARG A 1 109 ? -4.982 -5.483 -20.661 1.00 96.00 109 ARG A CA 1
ATOM 742 C C . ARG A 1 109 ? -3.570 -5.996 -20.315 1.00 96.00 109 ARG A C 1
ATOM 744 O O . ARG A 1 109 ? -3.037 -6.856 -21.013 1.00 96.00 109 ARG A O 1
ATOM 751 N N . PRO A 1 110 ? -2.939 -5.470 -19.253 1.00 96.19 110 PRO A N 1
ATOM 752 C CA . PRO A 1 110 ? -1.553 -5.778 -18.946 1.00 96.19 110 PRO A CA 1
ATOM 753 C C . PRO A 1 110 ? -1.352 -7.234 -18.525 1.00 96.19 110 PRO A C 1
ATOM 755 O O . PRO A 1 110 ? -2.157 -7.791 -17.781 1.00 96.19 110 PRO A O 1
ATOM 758 N N . GLU A 1 111 ? -0.200 -7.799 -18.887 1.00 94.88 111 GLU A N 1
ATOM 759 C CA . GLU A 1 111 ? 0.236 -9.109 -18.385 1.00 94.88 111 GLU A CA 1
ATOM 760 C C . GLU A 1 111 ? 0.489 -9.078 -16.869 1.00 94.88 111 GLU A C 1
ATOM 762 O O . GLU A 1 111 ? 0.132 -10.011 -16.152 1.00 94.88 111 GLU A O 1
ATOM 767 N N . LEU A 1 112 ? 1.072 -7.981 -16.365 1.00 96.62 112 LEU A N 1
ATOM 768 C CA . LEU A 1 112 ? 1.295 -7.737 -14.940 1.00 96.62 112 LEU A CA 1
ATOM 769 C C . LEU A 1 112 ? 0.673 -6.407 -14.505 1.00 96.62 112 LEU A C 1
ATOM 771 O O . LEU A 1 112 ? 0.933 -5.352 -15.100 1.00 96.62 112 LEU A O 1
ATOM 775 N N . ALA A 1 113 ? -0.086 -6.444 -13.412 1.00 98.25 113 ALA A N 1
ATOM 776 C CA . ALA A 1 113 ? -0.659 -5.261 -12.779 1.00 98.25 113 ALA A CA 1
ATOM 777 C C . ALA A 1 113 ? -0.346 -5.240 -11.281 1.00 98.25 113 ALA A C 1
ATOM 779 O O . ALA A 1 113 ? -0.733 -6.159 -10.556 1.00 98.25 113 ALA A O 1
ATOM 780 N N . SER A 1 114 ? 0.330 -4.193 -10.800 1.00 98.25 114 SER A N 1
ATOM 781 C CA . SER A 1 114 ? 0.449 -3.977 -9.357 1.00 98.25 114 SER A CA 1
ATOM 782 C C . SER A 1 114 ? -0.766 -3.236 -8.809 1.00 98.25 114 SER A C 1
ATOM 784 O O . SER A 1 114 ? -1.296 -2.337 -9.456 1.00 98.25 114 SER A O 1
ATOM 786 N N . VAL A 1 115 ? -1.204 -3.634 -7.617 1.00 98.31 115 VAL A N 1
ATOM 787 C CA . VAL A 1 115 ? -2.218 -2.950 -6.815 1.00 98.31 115 VAL A CA 1
ATOM 788 C C . VAL A 1 115 ? -1.647 -2.830 -5.409 1.00 98.31 115 VAL A C 1
ATOM 790 O O . VAL A 1 115 ? -1.762 -3.750 -4.603 1.00 98.31 115 VAL A O 1
ATOM 793 N N . VAL A 1 116 ? -0.976 -1.715 -5.126 1.00 97.69 116 VAL A N 1
ATOM 794 C CA . VAL A 1 116 ? -0.426 -1.423 -3.793 1.00 97.69 116 VAL A CA 1
ATOM 795 C C . VAL A 1 116 ? -0.932 -0.051 -3.362 1.00 97.69 116 VAL A C 1
ATOM 797 O O . VAL A 1 116 ? -0.438 0.982 -3.811 1.00 97.69 116 VAL A O 1
ATOM 800 N N . VAL A 1 117 ? -1.988 -0.068 -2.548 1.00 96.31 117 VAL A N 1
ATOM 801 C CA . VAL A 1 117 ? -2.761 1.104 -2.118 1.00 96.31 117 VAL A CA 1
ATOM 802 C C . VAL A 1 117 ? -3.476 0.801 -0.799 1.00 96.31 117 VAL A C 1
ATOM 804 O O . VAL A 1 117 ? -3.619 -0.360 -0.410 1.00 96.31 117 VAL A O 1
ATOM 807 N N . GLY A 1 118 ? -3.963 1.838 -0.123 1.00 95.00 118 GLY A N 1
ATOM 808 C CA . GLY A 1 118 ? -4.784 1.726 1.084 1.00 95.00 118 GLY A CA 1
ATOM 809 C C . GLY A 1 118 ? -4.102 2.278 2.329 1.00 95.00 118 GLY A C 1
ATOM 810 O O . GLY A 1 118 ? -4.768 2.537 3.329 1.00 95.00 118 GLY A O 1
ATOM 811 N N . GLY A 1 119 ? -2.784 2.507 2.276 1.00 92.88 119 GLY A N 1
ATOM 812 C CA . GLY A 1 119 ? -2.050 3.124 3.379 1.00 92.88 119 GLY A CA 1
ATOM 813 C C . GLY A 1 119 ? -2.616 4.500 3.727 1.00 92.88 119 GLY A C 1
ATOM 814 O O . GLY A 1 119 ? -2.888 4.776 4.897 1.00 92.88 119 GLY A O 1
ATOM 815 N N . ASN A 1 120 ? -2.902 5.314 2.708 1.00 92.38 120 ASN A N 1
ATOM 816 C CA . ASN A 1 120 ? -3.516 6.631 2.880 1.00 92.38 120 ASN A CA 1
ATOM 817 C C . ASN A 1 120 ? -4.913 6.564 3.502 1.00 92.38 120 ASN A C 1
ATOM 819 O O . ASN A 1 120 ? -5.217 7.389 4.359 1.00 92.38 120 ASN A O 1
ATOM 823 N N . ASP A 1 121 ? -5.737 5.575 3.145 1.00 95.00 121 ASP A N 1
ATOM 824 C CA . ASP A 1 121 ? -7.069 5.386 3.728 1.00 95.00 121 ASP A CA 1
ATOM 825 C C . ASP A 1 121 ? -6.989 5.185 5.248 1.00 95.00 121 ASP A C 1
ATOM 827 O O . ASP A 1 121 ? -7.805 5.728 5.992 1.00 95.00 121 ASP A O 1
ATOM 831 N N . THR A 1 122 ? -5.966 4.473 5.745 1.00 94.12 122 THR A N 1
ATOM 832 C CA . THR A 1 122 ? -5.769 4.299 7.200 1.00 94.12 122 THR A CA 1
ATOM 833 C C . THR A 1 122 ? -5.498 5.621 7.930 1.00 94.12 122 THR A C 1
ATOM 835 O O . THR A 1 122 ? -5.803 5.738 9.120 1.00 94.12 122 THR A O 1
ATOM 838 N N . LEU A 1 123 ? -5.002 6.627 7.201 1.00 90.50 123 LEU A N 1
ATOM 839 C CA . LEU A 1 123 ? -4.679 7.982 7.650 1.00 90.50 123 LEU A CA 1
ATOM 840 C C . LEU A 1 123 ? -5.802 8.999 7.349 1.00 90.50 123 LEU A C 1
ATOM 842 O O . LEU A 1 123 ? -5.540 10.201 7.239 1.00 90.50 123 LEU A O 1
ATOM 846 N N . ARG A 1 124 ? -7.049 8.536 7.202 1.00 89.38 124 ARG A N 1
ATOM 847 C CA . ARG A 1 124 ? -8.259 9.367 7.054 1.00 89.38 124 ARG A CA 1
ATOM 848 C C . ARG A 1 124 ? -9.195 9.167 8.240 1.00 89.38 124 ARG A C 1
ATOM 850 O O . ARG A 1 124 ? -9.343 8.041 8.711 1.00 89.38 124 ARG A O 1
ATOM 857 N N . ALA A 1 125 ? -9.884 10.211 8.702 1.00 87.75 125 ALA A N 1
ATOM 858 C CA . ALA A 1 125 ? -10.947 10.027 9.699 1.00 87.75 125 ALA A CA 1
ATOM 859 C C . ALA A 1 125 ? -12.095 9.155 9.156 1.00 87.75 125 ALA A C 1
ATOM 861 O O . ALA A 1 125 ? -12.658 8.342 9.884 1.00 87.75 125 ALA A O 1
ATOM 862 N N . ALA A 1 126 ? -12.379 9.256 7.855 1.00 89.06 126 ALA A N 1
ATOM 863 C CA . ALA A 1 126 ? -13.415 8.492 7.156 1.00 89.06 126 ALA A CA 1
ATOM 864 C C . ALA A 1 126 ? -13.041 7.021 6.856 1.00 89.06 126 ALA A C 1
ATOM 866 O O . ALA A 1 126 ? -13.613 6.415 5.954 1.00 89.06 126 ALA A O 1
ATOM 867 N N . PHE A 1 127 ? -12.066 6.437 7.562 1.00 94.50 127 PHE A N 1
ATOM 868 C CA . PHE A 1 127 ? -11.634 5.060 7.317 1.00 94.50 127 PHE A CA 1
ATOM 869 C C . PHE A 1 127 ? -12.785 4.055 7.504 1.00 94.50 127 PHE A C 1
ATOM 871 O O . PHE A 1 127 ? -13.273 3.848 8.616 1.00 94.50 127 PHE A O 1
ATOM 878 N N . ASP A 1 128 ? -13.145 3.364 6.421 1.00 96.31 128 ASP A N 1
ATOM 879 C CA . ASP A 1 128 ? -14.142 2.293 6.395 1.00 96.31 128 ASP A CA 1
ATOM 880 C C . ASP A 1 128 ? -13.539 1.031 5.757 1.00 96.31 128 ASP A C 1
ATOM 882 O O . ASP A 1 128 ? -13.336 0.941 4.543 1.00 96.31 128 ASP A O 1
ATOM 886 N N . ILE A 1 129 ? -13.281 0.012 6.584 1.00 97.81 129 ILE A N 1
ATOM 887 C CA . ILE A 1 129 ? -12.732 -1.270 6.122 1.00 97.81 129 ILE A CA 1
ATOM 888 C C . ILE A 1 129 ? -13.686 -2.031 5.188 1.00 97.81 129 ILE A C 1
ATOM 890 O O . ILE A 1 129 ? -13.237 -2.781 4.323 1.00 97.81 129 ILE A O 1
ATOM 894 N N . GLY A 1 130 ? -14.998 -1.855 5.347 1.00 97.88 130 GLY A N 1
ATOM 895 C CA . GLY A 1 130 ? -16.021 -2.461 4.504 1.00 97.88 130 GLY A CA 1
ATOM 896 C C . GLY A 1 130 ? -15.989 -1.900 3.090 1.00 97.88 130 GLY A C 1
ATOM 897 O O . GLY A 1 130 ? -15.962 -2.673 2.129 1.00 97.88 130 GLY A O 1
ATOM 898 N N . GLN A 1 131 ? -15.962 -0.572 2.958 1.00 96.88 131 GLN A N 1
ATOM 899 C CA . GLN A 1 131 ? -15.797 0.080 1.658 1.00 96.88 131 GLN A CA 1
ATOM 900 C C . GLN A 1 131 ? -14.454 -0.300 1.034 1.00 96.88 131 GLN A C 1
ATOM 902 O O . GLN A 1 131 ? -14.427 -0.780 -0.097 1.00 96.88 131 GLN A O 1
ATOM 907 N N . LEU A 1 132 ? -13.365 -0.186 1.797 1.00 97.94 132 LEU A N 1
ATOM 908 C CA . LEU A 1 132 ? -12.020 -0.509 1.330 1.00 97.94 132 LEU A CA 1
ATOM 909 C C . LEU A 1 132 ? -11.929 -1.943 0.785 1.00 97.94 132 LEU A C 1
ATOM 911 O O . LEU A 1 132 ? -11.403 -2.158 -0.307 1.00 97.94 132 LEU A O 1
ATOM 915 N N . ALA A 1 133 ? -12.481 -2.927 1.505 1.00 98.50 133 ALA A N 1
ATOM 916 C CA . ALA A 1 133 ? -12.459 -4.323 1.079 1.00 98.50 133 ALA A CA 1
ATOM 917 C C . ALA A 1 133 ? -13.236 -4.560 -0.220 1.00 98.50 133 ALA A C 1
ATOM 919 O O . ALA A 1 133 ? -12.746 -5.277 -1.091 1.00 98.50 133 ALA A O 1
ATOM 920 N N . ARG A 1 134 ? -14.423 -3.955 -0.372 1.00 98.25 134 ARG A N 1
ATOM 921 C CA . ARG A 1 134 ? -15.224 -4.065 -1.603 1.00 98.25 134 ARG A CA 1
ATOM 922 C C . ARG A 1 134 ? -14.521 -3.424 -2.796 1.00 98.25 134 ARG A C 1
ATOM 924 O O . ARG A 1 134 ? -14.528 -3.996 -3.883 1.00 98.25 134 ARG A O 1
ATOM 931 N N . THR A 1 135 ? -13.903 -2.267 -2.591 1.00 98.19 135 THR A N 1
ATOM 932 C CA . THR A 1 135 ? -13.217 -1.535 -3.658 1.00 98.19 135 THR A CA 1
ATOM 933 C C . THR A 1 135 ? -11.943 -2.257 -4.109 1.00 98.19 135 THR A C 1
ATOM 935 O O . THR A 1 135 ? -11.731 -2.415 -5.311 1.00 98.19 135 THR A O 1
ATOM 938 N N . LEU A 1 136 ? -11.137 -2.782 -3.175 1.00 98.44 136 LEU A N 1
ATOM 939 C CA . LEU A 1 136 ? -9.982 -3.624 -3.517 1.00 98.44 136 LEU A CA 1
ATOM 940 C C . LEU A 1 136 ? -10.400 -4.917 -4.227 1.00 98.44 136 LEU A C 1
ATOM 942 O O . LEU A 1 136 ? -9.780 -5.290 -5.222 1.00 98.44 136 LEU A O 1
ATOM 946 N N . ASP A 1 137 ? -11.454 -5.587 -3.750 1.00 98.56 137 ASP A N 1
ATOM 947 C CA . ASP A 1 137 ? -11.995 -6.791 -4.390 1.00 98.56 137 ASP A CA 1
ATOM 948 C C . ASP A 1 137 ? -12.409 -6.506 -5.838 1.00 98.56 137 ASP A C 1
ATOM 950 O O . ASP A 1 137 ? -11.996 -7.225 -6.744 1.00 98.56 137 ASP A O 1
ATOM 954 N N . LEU A 1 138 ? -13.126 -5.403 -6.081 1.00 97.75 138 LEU A N 1
ATOM 955 C CA . LEU A 1 138 ? -13.513 -4.966 -7.422 1.00 97.75 138 LEU A CA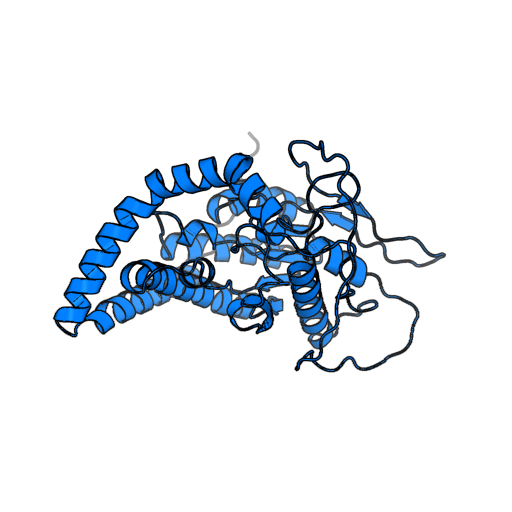 1
ATOM 956 C C . LEU A 1 138 ? -12.302 -4.731 -8.332 1.00 97.75 138 LEU A C 1
ATOM 958 O O . LEU A 1 138 ? -12.305 -5.207 -9.470 1.00 97.75 138 LEU A O 1
ATOM 962 N N . ALA A 1 139 ? -11.273 -4.036 -7.843 1.00 98.19 139 ALA A N 1
ATOM 963 C CA . ALA A 1 139 ? -10.072 -3.745 -8.622 1.00 98.19 139 ALA A CA 1
ATOM 964 C C . ALA A 1 139 ? -9.311 -5.023 -8.999 1.00 98.19 139 ALA A C 1
ATOM 966 O O . ALA A 1 139 ? -9.043 -5.270 -10.178 1.00 98.19 139 ALA A O 1
ATOM 967 N N . MET A 1 140 ? -9.014 -5.865 -8.004 1.00 98.50 140 MET A N 1
ATOM 968 C CA . MET A 1 140 ? -8.259 -7.104 -8.199 1.00 98.50 140 MET A CA 1
ATOM 969 C C . MET A 1 140 ? -9.039 -8.105 -9.054 1.00 98.50 140 MET A C 1
ATOM 971 O O . MET A 1 140 ? -8.473 -8.695 -9.972 1.00 98.50 140 MET A O 1
ATOM 975 N N . ARG A 1 141 ? -10.350 -8.251 -8.825 1.00 97.94 141 ARG A N 1
ATOM 976 C CA . ARG A 1 141 ? -11.233 -9.082 -9.653 1.00 97.94 141 ARG A CA 1
ATOM 977 C C . ARG A 1 141 ? -11.250 -8.620 -11.102 1.00 97.94 141 ARG A C 1
ATOM 979 O O . ARG A 1 141 ? -11.164 -9.459 -11.990 1.00 97.94 141 ARG A O 1
ATOM 986 N N . GLY A 1 142 ? -11.372 -7.313 -11.339 1.00 97.69 142 GLY A N 1
ATOM 987 C CA . GLY A 1 142 ? -11.419 -6.742 -12.684 1.00 97.69 142 GLY A CA 1
ATOM 988 C C . GLY A 1 142 ? -10.138 -7.011 -13.469 1.00 97.69 142 GLY A C 1
ATOM 989 O O . GLY A 1 142 ? -10.198 -7.577 -14.554 1.00 97.69 142 GLY A O 1
ATOM 990 N N . LEU A 1 143 ? -8.985 -6.686 -12.883 1.00 98.44 143 LEU A N 1
ATOM 991 C CA . LEU A 1 143 ? -7.679 -6.931 -13.503 1.00 98.44 143 LEU A CA 1
ATOM 992 C C . LEU A 1 143 ? -7.417 -8.428 -13.717 1.00 98.44 143 LEU A C 1
ATOM 994 O O . LEU A 1 143 ? -6.929 -8.827 -14.773 1.00 98.44 143 LEU A O 1
ATOM 998 N N . ARG A 1 144 ? -7.785 -9.277 -12.748 1.00 97.88 144 ARG A N 1
ATOM 999 C CA . ARG A 1 144 ? -7.642 -10.732 -12.885 1.00 97.88 144 ARG A CA 1
ATOM 1000 C C . ARG A 1 144 ? -8.533 -11.298 -13.990 1.00 97.88 144 ARG A C 1
ATOM 1002 O O . ARG A 1 144 ? -8.078 -12.163 -14.730 1.00 97.88 144 ARG A O 1
ATOM 1009 N N . ALA A 1 145 ? -9.773 -10.821 -14.107 1.00 97.38 145 ALA A N 1
ATOM 1010 C CA . ALA A 1 145 ? -10.693 -11.221 -15.172 1.00 97.38 145 ALA A CA 1
ATOM 1011 C C . ALA A 1 145 ? -10.184 -10.814 -16.564 1.00 97.38 145 ALA A C 1
ATOM 1013 O O . ALA A 1 145 ? -10.462 -11.504 -17.541 1.00 97.38 145 ALA A O 1
ATOM 1014 N N . ASP A 1 146 ? -9.397 -9.740 -16.650 1.00 97.62 146 ASP A N 1
ATOM 1015 C CA . ASP A 1 146 ? -8.759 -9.316 -17.898 1.00 97.62 146 ASP A CA 1
ATOM 1016 C C . ASP A 1 146 ? -7.510 -10.142 -18.256 1.00 97.62 146 ASP A C 1
ATOM 1018 O O . ASP A 1 146 ? -6.992 -9.983 -19.361 1.00 97.62 146 ASP A O 1
ATOM 1022 N N . GLY A 1 147 ? -7.064 -11.036 -17.363 1.00 97.00 147 GLY A N 1
ATOM 1023 C CA . GLY A 1 147 ? -5.923 -11.936 -17.557 1.00 97.00 147 GLY A CA 1
ATOM 1024 C C . GLY A 1 147 ? -4.646 -11.534 -16.812 1.00 97.00 147 GLY A C 1
ATOM 1025 O O . GLY A 1 147 ? -3.657 -12.260 -16.888 1.00 97.00 147 GLY A O 1
ATOM 1026 N N . ALA A 1 148 ? -4.650 -10.427 -16.062 1.00 97.81 148 ALA A N 1
ATOM 1027 C CA . ALA A 1 148 ? -3.441 -9.928 -15.414 1.00 97.81 148 ALA A CA 1
ATOM 1028 C C . ALA A 1 148 ? -2.952 -10.842 -14.273 1.00 97.81 148 ALA A C 1
ATOM 1030 O O . ALA A 1 148 ? -3.727 -11.353 -13.447 1.00 97.81 148 ALA A O 1
ATOM 1031 N N . ILE A 1 149 ? -1.631 -10.983 -14.170 1.00 97.62 149 ILE A N 1
ATOM 1032 C CA . ILE A 1 149 ? -0.949 -11.434 -12.957 1.00 97.62 149 ILE A CA 1
ATOM 1033 C C . ILE A 1 149 ? -0.865 -10.239 -12.008 1.00 97.62 149 ILE A C 1
ATOM 1035 O O . ILE A 1 149 ? -0.298 -9.195 -12.332 1.00 97.62 149 ILE A O 1
ATOM 1039 N N . LEU A 1 150 ? -1.444 -10.393 -10.821 1.00 98.56 150 LEU A N 1
ATOM 1040 C CA . LEU A 1 150 ? -1.492 -9.324 -9.830 1.00 98.56 150 LEU A CA 1
ATOM 1041 C C . LEU A 1 150 ? -0.235 -9.317 -8.963 1.00 98.56 150 LEU A C 1
ATOM 1043 O O . LEU A 1 150 ? 0.172 -10.371 -8.476 1.00 98.56 150 LEU A O 1
ATOM 1047 N N . LEU A 1 151 ? 0.316 -8.133 -8.710 1.00 98.56 151 LEU A N 1
ATOM 1048 C CA . LEU A 1 151 ? 1.340 -7.884 -7.693 1.00 98.56 151 LEU A CA 1
ATOM 1049 C C . LEU A 1 151 ? 0.725 -7.039 -6.570 1.00 98.56 151 LEU A C 1
ATOM 1051 O O . LEU A 1 151 ? 0.077 -6.033 -6.842 1.00 98.56 151 LEU A O 1
ATOM 1055 N N . THR A 1 152 ? 0.913 -7.418 -5.311 1.00 98.44 152 THR A N 1
ATOM 1056 C CA . THR A 1 152 ? 0.415 -6.649 -4.159 1.00 98.44 152 THR A CA 1
ATOM 1057 C C . THR A 1 152 ? 1.349 -6.808 -2.963 1.00 98.44 152 THR A C 1
ATOM 1059 O O . THR A 1 152 ? 2.171 -7.724 -2.925 1.00 98.44 152 THR A O 1
ATOM 1062 N N . ALA A 1 153 ? 1.238 -5.922 -1.978 1.00 97.56 153 ALA A N 1
ATOM 1063 C CA . ALA A 1 153 ? 2.0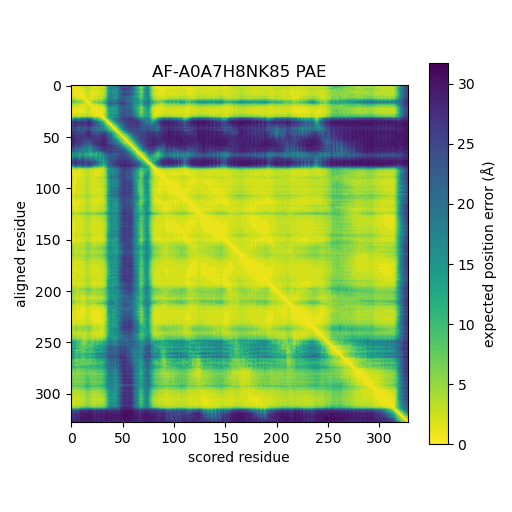22 -5.997 -0.754 1.00 97.56 153 ALA A CA 1
ATOM 1064 C C . ALA A 1 153 ? 1.198 -5.591 0.470 1.00 97.56 153 ALA A C 1
ATOM 1066 O O . ALA A 1 153 ? 0.277 -4.782 0.362 1.00 97.56 153 ALA A O 1
ATOM 1067 N N . CYS A 1 154 ? 1.529 -6.144 1.640 1.00 94.88 154 CYS A N 1
ATOM 1068 C CA . CYS A 1 154 ? 1.003 -5.641 2.910 1.00 94.88 154 CYS A CA 1
ATOM 1069 C C . CYS A 1 154 ? 1.893 -4.503 3.427 1.00 94.88 154 CYS A C 1
ATOM 1071 O O . CYS A 1 154 ? 3.116 -4.594 3.377 1.00 94.88 154 CYS A O 1
ATOM 1073 N N . LEU A 1 155 ? 1.294 -3.423 3.917 1.00 92.50 155 LEU A N 1
ATOM 1074 C CA . LEU A 1 155 ? 2.006 -2.179 4.205 1.00 92.50 155 LEU A CA 1
ATOM 1075 C C . LEU A 1 155 ? 2.428 -2.089 5.679 1.00 92.50 155 LEU A C 1
ATOM 1077 O O . LEU A 1 155 ? 1.727 -2.614 6.554 1.00 92.50 155 LEU A O 1
ATOM 1081 N N . PRO A 1 156 ? 3.567 -1.441 5.985 1.00 91.38 156 PRO A N 1
ATOM 1082 C CA . PRO A 1 156 ? 3.969 -1.211 7.364 1.00 91.38 156 PRO A CA 1
ATOM 1083 C C . PRO A 1 156 ? 3.012 -0.267 8.088 1.00 91.38 156 PRO A C 1
ATOM 1085 O O . PRO A 1 156 ? 2.318 0.546 7.485 1.00 91.38 156 PRO A O 1
ATOM 1088 N N . ASP A 1 157 ? 2.991 -0.371 9.413 1.00 90.56 157 ASP A N 1
ATOM 1089 C CA . ASP A 1 157 ? 2.173 0.483 10.267 1.00 90.56 157 ASP A CA 1
ATOM 1090 C C . ASP A 1 157 ? 2.687 1.935 10.248 1.00 90.56 157 ASP A C 1
ATOM 1092 O O . ASP A 1 157 ? 3.806 2.182 10.713 1.00 90.56 157 ASP A O 1
ATOM 1096 N N . PRO A 1 158 ? 1.882 2.904 9.772 1.00 87.31 158 PRO A N 1
ATOM 1097 C CA . PRO A 1 158 ? 2.316 4.289 9.665 1.00 87.31 158 PRO A CA 1
ATOM 1098 C C . PRO A 1 158 ? 2.500 4.946 11.037 1.00 87.31 158 PRO A C 1
ATOM 1100 O O . PRO A 1 158 ? 3.381 5.784 11.197 1.00 87.31 158 PRO A O 1
ATOM 1103 N N . GLY A 1 159 ? 1.730 4.544 12.055 1.00 86.88 159 GLY A N 1
ATOM 1104 C CA . GLY A 1 159 ? 1.894 5.050 13.415 1.00 86.88 159 GLY A CA 1
ATOM 1105 C C . GLY A 1 159 ? 3.236 4.636 14.014 1.00 86.88 159 GLY A C 1
ATOM 1106 O O . GLY A 1 159 ? 3.892 5.439 14.677 1.00 86.88 159 GLY A O 1
ATOM 1107 N N . ARG A 1 160 ? 3.689 3.411 13.719 1.00 85.81 160 ARG A N 1
ATOM 1108 C CA . ARG A 1 160 ? 5.035 2.949 14.096 1.00 85.81 160 ARG A CA 1
ATOM 1109 C C . ARG A 1 160 ? 6.128 3.614 13.265 1.00 85.81 160 ARG A C 1
ATOM 1111 O O . ARG A 1 160 ? 7.132 4.023 13.836 1.00 85.81 160 ARG A O 1
ATOM 1118 N N . ALA A 1 161 ? 5.932 3.747 11.952 1.00 86.12 161 ALA A N 1
ATOM 1119 C CA . ALA A 1 161 ? 6.900 4.388 11.060 1.00 86.12 161 ALA A CA 1
ATOM 1120 C C . ALA A 1 161 ? 7.184 5.847 11.465 1.00 86.12 161 ALA A C 1
ATOM 1122 O O . ALA A 1 161 ? 8.340 6.273 11.482 1.00 86.12 161 ALA A O 1
ATOM 1123 N N . LEU A 1 162 ? 6.138 6.573 11.875 1.00 85.12 162 LEU A N 1
ATOM 1124 C CA . LEU A 1 162 ? 6.207 7.956 12.357 1.00 85.12 162 LEU A CA 1
ATOM 1125 C C . LEU A 1 162 ? 6.642 8.084 13.828 1.00 85.12 162 LEU A C 1
ATOM 1127 O O . LEU A 1 162 ? 6.863 9.198 14.296 1.00 85.12 162 LEU A O 1
ATOM 1131 N N . GLY A 1 163 ? 6.772 6.978 14.569 1.00 88.00 163 GLY A N 1
ATOM 1132 C CA . GLY A 1 163 ? 7.171 6.999 15.980 1.00 88.00 163 GLY A CA 1
ATOM 1133 C C . GLY A 1 163 ? 6.120 7.601 16.919 1.00 88.00 163 GLY A C 1
ATOM 1134 O O . GLY A 1 163 ? 6.477 8.235 17.910 1.00 88.00 163 GLY A O 1
ATOM 1135 N N . LEU A 1 164 ? 4.829 7.432 16.618 1.00 89.81 164 LEU A N 1
ATOM 1136 C CA . LEU A 1 164 ? 3.749 7.962 17.453 1.00 89.81 164 LEU A CA 1
ATOM 1137 C C . LEU A 1 164 ? 3.689 7.255 18.822 1.00 89.81 164 LEU A C 1
ATOM 1139 O O . LEU A 1 164 ? 3.931 6.045 18.909 1.00 89.81 164 LEU A O 1
ATOM 1143 N N . PRO A 1 165 ? 3.297 7.963 19.900 1.00 90.56 165 PRO A N 1
ATOM 1144 C CA . PRO A 1 165 ? 3.080 7.337 21.198 1.00 90.56 165 PRO A CA 1
ATOM 1145 C C . PRO A 1 165 ? 1.936 6.319 21.122 1.00 90.56 165 PRO A C 1
ATOM 1147 O O . PRO A 1 165 ? 0.995 6.474 20.339 1.00 90.56 165 PRO A O 1
ATOM 1150 N N . ARG A 1 166 ? 1.993 5.282 21.971 1.00 90.06 166 ARG A N 1
ATOM 1151 C CA . ARG A 1 166 ? 1.070 4.129 21.928 1.00 90.06 166 ARG A CA 1
ATOM 1152 C C . ARG A 1 166 ? -0.417 4.495 21.794 1.00 90.06 166 ARG A C 1
ATOM 1154 O O . ARG A 1 166 ? -1.050 3.889 20.935 1.00 90.06 166 ARG A O 1
ATOM 1161 N N . PRO A 1 167 ? -0.976 5.468 22.541 1.00 88.81 167 PRO A N 1
ATOM 1162 C CA . PRO A 1 167 ? -2.398 5.800 22.427 1.00 88.81 167 PRO A CA 1
ATOM 1163 C C . PRO A 1 167 ? -2.799 6.325 21.041 1.00 88.81 167 PRO A C 1
ATOM 1165 O O . PRO A 1 167 ? -3.905 6.056 20.584 1.00 88.81 167 PRO A O 1
ATOM 1168 N N . LEU A 1 168 ? -1.896 7.032 20.349 1.00 89.62 168 LEU A N 1
ATOM 1169 C CA . LEU A 1 168 ? -2.110 7.524 18.982 1.00 89.62 168 LEU A CA 1
ATOM 1170 C C . LEU A 1 168 ? -1.766 6.462 17.930 1.00 89.62 168 LEU A C 1
ATOM 1172 O O . LEU A 1 168 ? -2.405 6.394 16.883 1.00 89.62 168 LEU A O 1
ATOM 1176 N N . ALA A 1 169 ? -0.770 5.616 18.198 1.00 92.31 169 ALA A N 1
ATOM 1177 C CA . ALA A 1 169 ? -0.372 4.553 17.283 1.00 92.31 169 ALA A CA 1
ATOM 1178 C C . ALA A 1 169 ? -1.397 3.408 17.238 1.00 92.31 169 ALA A C 1
ATOM 1180 O O . ALA A 1 169 ? -1.679 2.894 16.160 1.00 92.31 169 ALA A O 1
ATOM 1181 N N . ALA A 1 170 ? -1.985 3.017 18.373 1.00 92.56 170 ALA A N 1
ATOM 1182 C CA . ALA A 1 170 ? -2.836 1.829 18.473 1.00 92.56 170 ALA A CA 1
ATOM 1183 C C . ALA A 1 170 ? -4.062 1.840 17.531 1.00 92.56 170 ALA A C 1
ATOM 1185 O O . ALA A 1 170 ? -4.307 0.819 16.874 1.00 92.56 170 ALA A O 1
ATOM 1186 N N . PRO A 1 171 ? -4.798 2.958 17.360 1.00 93.38 171 PRO A N 1
ATOM 1187 C CA . PRO A 1 171 ? -5.854 3.033 16.357 1.00 93.38 171 PRO A CA 1
ATOM 1188 C C . PRO A 1 171 ? -5.340 2.811 14.930 1.00 93.38 171 PRO A C 1
ATOM 1190 O O . PRO A 1 171 ? -5.926 2.012 14.196 1.00 93.38 171 PRO A O 1
ATOM 1193 N N . LEU A 1 172 ? -4.220 3.435 14.549 1.00 93.69 172 LEU A N 1
ATOM 1194 C CA . LEU A 1 172 ? -3.610 3.248 13.226 1.00 93.69 172 LEU A CA 1
ATOM 1195 C C . LEU A 1 172 ? -3.114 1.811 13.033 1.00 93.69 172 LEU A C 1
ATOM 1197 O O . LEU A 1 172 ? -3.363 1.216 11.985 1.00 93.69 172 LEU A O 1
ATOM 1201 N N . THR A 1 173 ? -2.522 1.206 14.067 1.00 94.75 173 THR A N 1
ATOM 1202 C CA . THR A 1 173 ? -2.130 -0.207 14.076 1.00 94.75 173 THR A CA 1
ATOM 1203 C C . THR A 1 173 ? -3.318 -1.111 13.773 1.00 94.75 173 THR A C 1
ATOM 1205 O O . THR A 1 173 ? -3.207 -2.024 12.952 1.00 94.75 173 THR A O 1
ATOM 1208 N N . ARG A 1 174 ? -4.478 -0.874 14.398 1.00 95.62 174 ARG A N 1
ATOM 1209 C CA . ARG A 1 174 ? -5.691 -1.659 14.120 1.00 95.62 174 ARG A CA 1
ATOM 1210 C C . ARG A 1 174 ? -6.178 -1.469 12.686 1.00 95.62 174 ARG A C 1
ATOM 1212 O O . ARG A 1 174 ? -6.507 -2.463 12.039 1.00 95.62 174 ARG A O 1
ATOM 1219 N N . ARG A 1 175 ? -6.187 -0.232 12.176 1.00 96.94 175 ARG A N 1
ATOM 1220 C CA . ARG A 1 175 ? -6.582 0.071 10.787 1.00 96.94 175 ARG A CA 1
ATOM 1221 C C . ARG A 1 175 ? -5.657 -0.613 9.779 1.00 96.94 175 ARG A C 1
ATOM 1223 O O . ARG A 1 175 ? -6.139 -1.282 8.869 1.00 96.94 175 ARG A O 1
ATOM 1230 N N . MET A 1 176 ? -4.342 -0.540 9.990 1.00 96.62 176 MET A N 1
ATOM 1231 C CA . MET A 1 176 ? -3.357 -1.187 9.123 1.00 96.62 176 MET A CA 1
ATOM 1232 C C . MET A 1 176 ? -3.443 -2.717 9.190 1.00 96.62 176 MET A C 1
ATOM 1234 O O . MET A 1 176 ? -3.405 -3.389 8.163 1.00 96.62 176 MET A O 1
ATOM 1238 N N . ARG A 1 177 ? -3.648 -3.302 10.380 1.00 97.44 177 ARG A N 1
ATOM 1239 C CA . ARG A 1 177 ? -3.907 -4.749 10.516 1.00 97.44 177 ARG A CA 1
ATOM 1240 C C . ARG A 1 177 ? -5.157 -5.181 9.750 1.00 97.44 177 ARG A C 1
ATOM 1242 O O . ARG A 1 177 ? -5.137 -6.236 9.115 1.00 97.44 177 ARG A O 1
ATOM 1249 N N . ALA A 1 178 ? -6.226 -4.387 9.799 1.00 98.19 178 ALA A N 1
ATOM 1250 C CA . ALA A 1 178 ? -7.458 -4.654 9.064 1.00 98.19 178 ALA A CA 1
ATOM 1251 C C . ALA A 1 178 ? -7.222 -4.625 7.543 1.00 98.19 178 ALA A C 1
ATOM 1253 O O . ALA A 1 178 ? -7.537 -5.604 6.864 1.00 98.19 178 ALA A O 1
ATOM 1254 N N . LEU A 1 179 ? -6.582 -3.566 7.029 1.00 98.31 179 LEU A N 1
ATOM 1255 C CA . LEU A 1 179 ? -6.169 -3.454 5.624 1.00 98.31 179 LEU A CA 1
ATOM 1256 C C . LEU A 1 179 ? -5.308 -4.647 5.192 1.00 98.31 179 LEU A C 1
ATOM 1258 O O . LEU A 1 179 ? -5.642 -5.340 4.233 1.00 98.31 179 LEU A O 1
ATOM 1262 N N . ASN A 1 180 ? -4.237 -4.940 5.927 1.00 98.25 180 ASN A N 1
ATOM 1263 C CA . ASN A 1 180 ? -3.327 -6.031 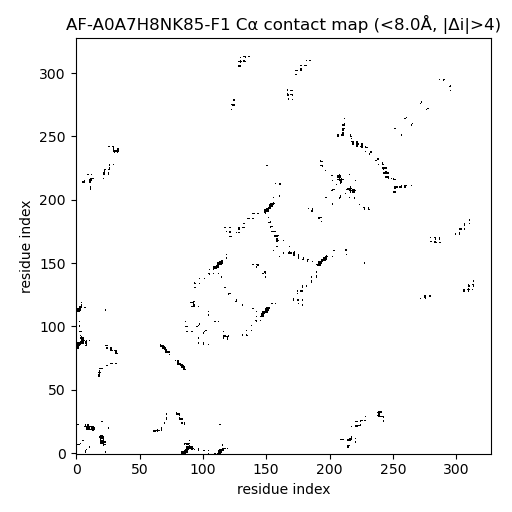5.589 1.00 98.25 180 ASN A CA 1
ATOM 1264 C C . ASN A 1 180 ? -4.036 -7.388 5.609 1.00 98.25 180 ASN A C 1
ATOM 1266 O O . ASN A 1 180 ? -3.776 -8.226 4.752 1.00 98.25 180 ASN A O 1
ATOM 1270 N N . THR A 1 181 ? -4.977 -7.610 6.531 1.00 98.56 181 THR A N 1
ATOM 1271 C CA . THR A 1 181 ? -5.812 -8.824 6.537 1.00 98.56 181 THR A CA 1
ATOM 1272 C C . THR A 1 181 ? -6.641 -8.935 5.258 1.00 98.56 181 THR A C 1
ATOM 1274 O O . THR A 1 181 ? -6.705 -10.014 4.665 1.00 98.56 181 THR A O 1
ATOM 1277 N N . VAL A 1 182 ? -7.242 -7.831 4.802 1.00 98.56 182 VAL A N 1
ATOM 1278 C CA . VAL A 1 182 ? -7.977 -7.789 3.532 1.00 98.56 182 VAL A CA 1
ATOM 1279 C C . VAL A 1 182 ? -7.056 -8.117 2.361 1.00 98.56 182 VAL A C 1
ATOM 1281 O O . VAL A 1 182 ? -7.365 -9.033 1.600 1.00 98.56 182 VAL A O 1
ATOM 1284 N N . VAL A 1 183 ? -5.900 -7.456 2.266 1.00 98.31 183 VAL A N 1
ATOM 1285 C CA . VAL A 1 183 ? -4.906 -7.711 1.213 1.00 98.31 183 VAL A CA 1
ATOM 1286 C C . VAL A 1 183 ? -4.469 -9.178 1.212 1.00 98.31 183 VAL A C 1
ATOM 1288 O O . VAL A 1 183 ? -4.501 -9.810 0.163 1.00 98.31 183 VAL A O 1
ATOM 1291 N N . HIS A 1 184 ? -4.164 -9.775 2.369 1.00 98.38 184 HIS A N 1
ATOM 1292 C CA . HIS A 1 184 ? -3.800 -11.196 2.464 1.00 98.38 184 HIS A CA 1
ATOM 1293 C C . HIS A 1 184 ? -4.899 -12.135 1.948 1.00 98.38 184 HIS A C 1
ATOM 1295 O O . HIS A 1 184 ? -4.617 -13.149 1.303 1.00 98.38 184 HIS A O 1
ATOM 1301 N N . VAL A 1 185 ? -6.165 -11.844 2.255 1.00 98.25 185 VAL A N 1
ATOM 1302 C CA . VAL A 1 185 ? -7.288 -12.674 1.802 1.00 98.25 185 VAL A CA 1
ATOM 1303 C C . VAL A 1 185 ? -7.528 -12.507 0.304 1.00 98.25 185 VAL A C 1
ATOM 1305 O O . VAL A 1 185 ? -7.707 -13.514 -0.382 1.00 98.25 185 VAL A O 1
ATOM 1308 N N . LEU A 1 186 ? -7.509 -11.279 -0.213 1.00 98.25 186 LEU A N 1
ATOM 1309 C CA . LEU A 1 186 ? -7.729 -11.012 -1.636 1.00 98.25 186 LEU A CA 1
ATOM 1310 C C . LEU A 1 186 ? -6.554 -11.489 -2.497 1.00 98.25 186 LEU A C 1
ATOM 1312 O O . LEU A 1 186 ? -6.776 -12.079 -3.551 1.00 98.25 186 LEU A O 1
ATOM 1316 N N . ALA A 1 187 ? -5.318 -11.346 -2.019 1.00 98.06 187 ALA A N 1
ATOM 1317 C CA . ALA A 1 187 ? -4.138 -11.878 -2.688 1.00 98.06 187 ALA A CA 1
ATOM 1318 C C . ALA A 1 187 ? -4.234 -13.395 -2.880 1.00 98.06 187 ALA A C 1
ATOM 1320 O O . ALA A 1 187 ? -4.022 -13.887 -3.985 1.00 98.06 187 ALA A O 1
ATOM 1321 N N . ARG A 1 188 ? -4.634 -14.139 -1.838 1.00 98.06 188 ARG A N 1
ATOM 1322 C CA . ARG A 1 188 ? -4.886 -15.584 -1.960 1.00 98.06 188 ARG A CA 1
ATOM 1323 C C . ARG A 1 188 ? -6.051 -15.886 -2.900 1.00 98.06 188 ARG A C 1
ATOM 1325 O O . ARG A 1 188 ? -5.929 -16.773 -3.734 1.00 98.06 188 ARG A O 1
ATOM 1332 N N . ARG A 1 189 ? -7.156 -15.139 -2.793 1.00 97.56 189 ARG A N 1
ATOM 1333 C CA . ARG A 1 189 ? -8.364 -15.326 -3.617 1.00 97.56 189 ARG A CA 1
ATOM 1334 C C . ARG A 1 189 ? -8.083 -15.180 -5.113 1.00 97.56 189 ARG A C 1
ATOM 1336 O O . ARG A 1 189 ? -8.597 -15.966 -5.897 1.00 97.56 189 ARG A O 1
ATOM 1343 N N . TYR A 1 190 ? -7.281 -14.190 -5.497 1.00 97.56 190 TYR A N 1
ATOM 1344 C CA . TYR A 1 190 ? -6.982 -13.889 -6.901 1.00 97.56 190 TYR A CA 1
ATOM 1345 C C . TYR A 1 190 ? -5.624 -14.417 -7.371 1.00 97.56 190 TYR A C 1
ATOM 1347 O O . TYR A 1 190 ? -5.210 -14.124 -8.490 1.00 97.56 190 TYR A O 1
ATOM 1355 N N . GLY A 1 191 ? -4.923 -15.187 -6.532 1.00 96.88 191 GLY A N 1
ATOM 1356 C CA . GLY A 1 191 ? -3.604 -15.724 -6.853 1.00 96.88 191 GLY A CA 1
ATOM 1357 C C . GLY A 1 191 ? -2.553 -14.638 -7.102 1.00 96.88 191 GLY A C 1
ATOM 1358 O O . GLY A 1 191 ? -1.671 -14.829 -7.934 1.00 96.88 191 GLY A O 1
ATOM 1359 N N . ALA A 1 192 ? -2.624 -13.497 -6.415 1.00 98.06 192 ALA A N 1
ATOM 1360 C CA . ALA A 1 192 ? -1.658 -12.409 -6.558 1.00 98.06 192 ALA A CA 1
ATOM 1361 C C . ALA A 1 192 ? -0.282 -12.796 -5.995 1.00 98.06 192 ALA A C 1
ATOM 1363 O O . ALA A 1 192 ? -0.193 -13.537 -5.013 1.00 98.06 192 ALA A O 1
ATOM 1364 N N . VAL A 1 193 ? 0.793 -12.306 -6.610 1.00 98.12 193 VAL A N 1
ATOM 1365 C CA . VAL A 1 193 ? 2.142 -12.321 -6.036 1.00 98.12 193 VAL A CA 1
ATOM 1366 C C . VAL A 1 193 ? 2.139 -11.312 -4.896 1.00 98.12 193 VAL A C 1
ATOM 1368 O O . VAL A 1 193 ? 1.947 -10.118 -5.120 1.00 98.12 193 VAL A O 1
ATOM 1371 N N . HIS A 1 194 ? 2.283 -11.809 -3.671 1.00 97.50 194 HIS A N 1
ATOM 1372 C CA . HIS A 1 194 ? 2.120 -11.014 -2.459 1.00 97.50 194 HIS A CA 1
ATOM 1373 C C . HIS A 1 194 ? 3.433 -10.909 -1.696 1.00 97.50 194 HIS A C 1
ATOM 1375 O O . HIS A 1 194 ? 3.943 -11.924 -1.221 1.00 97.50 194 HIS A O 1
ATOM 1381 N N . VAL A 1 195 ? 3.947 -9.690 -1.548 1.00 96.94 195 VAL A N 1
ATOM 1382 C CA . VAL A 1 195 ? 5.119 -9.399 -0.713 1.00 96.94 195 VAL A CA 1
ATOM 1383 C C . VAL A 1 195 ? 4.657 -8.970 0.677 1.00 96.94 195 VAL A C 1
ATOM 1385 O O . VAL A 1 195 ? 3.852 -8.048 0.834 1.00 96.94 195 VAL A O 1
ATOM 1388 N N . HIS A 1 196 ? 5.183 -9.621 1.717 1.00 94.44 196 HIS A N 1
ATOM 1389 C CA . HIS A 1 196 ? 4.885 -9.245 3.097 1.00 94.44 196 HIS A CA 1
ATOM 1390 C C . HIS A 1 196 ? 5.784 -8.083 3.563 1.00 94.44 196 HIS A C 1
ATOM 1392 O O . HIS A 1 196 ? 6.590 -8.236 4.483 1.00 94.44 196 HIS A O 1
ATOM 1398 N N . LEU A 1 197 ? 5.642 -6.911 2.935 1.00 91.25 197 LEU A N 1
ATOM 1399 C CA . LEU A 1 197 ? 6.525 -5.761 3.161 1.00 91.25 197 LEU A CA 1
ATOM 1400 C C . LEU A 1 197 ? 6.556 -5.329 4.639 1.00 91.25 197 LEU A C 1
ATOM 1402 O O . LEU A 1 197 ? 7.625 -5.067 5.175 1.00 91.25 197 LEU A O 1
ATOM 1406 N N . ALA A 1 198 ? 5.428 -5.372 5.353 1.00 88.25 198 ALA A N 1
ATOM 1407 C CA . ALA A 1 198 ? 5.374 -5.063 6.788 1.00 88.25 198 ALA A CA 1
ATOM 1408 C C . ALA A 1 198 ? 6.286 -5.933 7.688 1.00 88.25 198 ALA A C 1
ATOM 1410 O O . ALA A 1 198 ? 6.465 -5.608 8.860 1.00 88.25 198 ALA A O 1
ATOM 1411 N N . GLY A 1 199 ? 6.798 -7.058 7.175 1.00 85.75 199 GLY A N 1
ATOM 1412 C CA . GLY A 1 199 ? 7.681 -7.984 7.892 1.00 85.75 199 GLY A CA 1
ATOM 1413 C C . GLY A 1 199 ? 9.147 -7.902 7.466 1.00 85.75 199 GLY A C 1
ATOM 1414 O O . GLY A 1 199 ? 9.981 -8.591 8.046 1.00 85.75 199 GLY A O 1
ATOM 1415 N N . CYS A 1 200 ? 9.474 -7.087 6.463 1.00 87.06 200 CYS A N 1
ATOM 1416 C CA . CYS A 1 200 ? 10.838 -6.943 5.976 1.00 87.06 200 CYS A CA 1
ATOM 1417 C C . CYS A 1 200 ? 11.678 -6.121 6.966 1.00 87.06 200 CYS A C 1
ATOM 1419 O O . CYS A 1 200 ? 11.317 -4.994 7.306 1.00 87.06 200 CYS A O 1
ATOM 1421 N N . ALA A 1 201 ? 12.825 -6.656 7.397 1.00 86.06 201 ALA A N 1
ATOM 1422 C CA . ALA A 1 201 ? 13.701 -6.003 8.379 1.00 86.06 201 ALA A CA 1
ATOM 1423 C C . ALA A 1 201 ? 14.167 -4.604 7.930 1.00 86.06 201 ALA A C 1
ATOM 1425 O O . ALA A 1 201 ? 14.247 -3.671 8.734 1.00 86.06 201 ALA A O 1
ATOM 1426 N N . TRP A 1 202 ? 14.395 -4.435 6.626 1.00 87.00 202 TRP A N 1
ATOM 1427 C CA . TRP A 1 202 ? 14.843 -3.174 6.043 1.00 87.00 202 TRP A CA 1
ATOM 1428 C C . TRP A 1 202 ? 13.808 -2.048 6.146 1.00 87.00 202 TRP A C 1
ATOM 1430 O O . TRP A 1 202 ? 14.175 -0.884 6.085 1.00 87.00 202 TRP A O 1
ATOM 1440 N N . VAL A 1 203 ? 12.525 -2.335 6.383 1.00 85.88 203 VAL A N 1
ATOM 1441 C CA . VAL A 1 203 ? 11.498 -1.283 6.510 1.00 85.88 203 VAL A CA 1
ATOM 1442 C C . VAL A 1 203 ? 11.728 -0.385 7.727 1.00 85.88 203 VAL A C 1
ATOM 1444 O O . VAL A 1 203 ? 11.314 0.775 7.741 1.00 85.88 203 VAL A O 1
ATOM 1447 N N . THR A 1 204 ? 12.406 -0.899 8.754 1.00 84.75 204 THR A N 1
ATOM 1448 C CA . THR A 1 204 ? 12.810 -0.099 9.919 1.00 84.75 204 THR A CA 1
ATOM 1449 C C . THR A 1 204 ? 14.178 0.560 9.766 1.00 84.75 204 THR A C 1
ATOM 1451 O O . THR A 1 204 ? 14.492 1.483 10.526 1.00 84.75 204 THR A O 1
ATOM 1454 N N . ASP A 1 205 ? 14.965 0.138 8.774 1.00 88.69 205 ASP A N 1
ATOM 1455 C CA . ASP A 1 205 ? 16.267 0.727 8.482 1.00 88.69 205 ASP A CA 1
ATOM 1456 C C . ASP A 1 205 ? 16.093 2.207 8.118 1.00 88.69 205 ASP A C 1
ATOM 1458 O O . ASP A 1 205 ? 15.143 2.621 7.451 1.00 88.69 205 ASP A O 1
ATOM 1462 N N . ARG A 1 206 ? 16.988 3.046 8.628 1.00 86.00 206 ARG A N 1
ATOM 1463 C CA . ARG A 1 206 ? 17.002 4.468 8.308 1.00 86.00 206 ARG A CA 1
ATOM 1464 C C . ARG A 1 206 ? 17.492 4.708 6.880 1.00 86.00 206 ARG A C 1
ATOM 1466 O O . ARG A 1 206 ? 16.959 5.603 6.239 1.00 86.00 206 ARG A O 1
ATOM 1473 N N . ALA A 1 207 ? 18.442 3.915 6.380 1.00 87.94 207 ALA A N 1
ATOM 1474 C CA . ALA A 1 207 ? 18.984 4.067 5.029 1.00 87.94 207 ALA A CA 1
ATOM 1475 C C . ALA A 1 207 ? 17.961 3.695 3.945 1.00 87.94 207 ALA A C 1
ATOM 1477 O O . ALA A 1 207 ? 17.946 4.295 2.872 1.00 87.94 207 ALA A O 1
ATOM 1478 N N . ALA A 1 208 ? 17.064 2.750 4.241 1.00 89.50 208 ALA A N 1
ATOM 1479 C CA . ALA A 1 208 ? 15.988 2.325 3.345 1.00 89.50 208 ALA A CA 1
ATOM 1480 C C . ALA A 1 208 ? 14.719 3.199 3.441 1.00 89.50 208 ALA A C 1
ATOM 1482 O O . ALA A 1 208 ? 13.732 2.931 2.750 1.00 89.50 208 ALA A O 1
ATOM 1483 N N . ARG A 1 209 ? 14.721 4.244 4.281 1.00 89.19 209 ARG A N 1
ATOM 1484 C CA . ARG A 1 209 ? 13.604 5.182 4.446 1.00 89.19 209 ARG A CA 1
ATOM 1485 C C . ARG A 1 209 ? 13.935 6.546 3.866 1.00 89.19 209 ARG A C 1
ATOM 1487 O O . ARG A 1 209 ? 15.029 7.072 4.044 1.00 89.19 209 ARG A O 1
ATOM 1494 N N . GLY A 1 210 ? 12.952 7.122 3.189 1.00 84.88 210 GLY A N 1
ATOM 1495 C CA . GLY A 1 210 ? 13.011 8.467 2.651 1.00 84.88 210 GLY A CA 1
ATOM 1496 C C . GLY A 1 210 ? 13.008 9.530 3.748 1.00 84.88 210 GLY A C 1
ATOM 1497 O O . GLY A 1 210 ? 12.816 9.259 4.937 1.00 84.88 210 GLY A O 1
ATOM 1498 N N . VAL A 1 211 ? 13.173 10.777 3.315 1.00 82.56 211 VAL A N 1
ATOM 1499 C CA . VAL A 1 211 ? 13.231 11.969 4.176 1.00 82.56 211 VAL A CA 1
ATOM 1500 C C . VAL A 1 211 ? 12.017 12.134 5.095 1.00 82.56 211 VAL A C 1
ATOM 1502 O O . VAL A 1 211 ? 12.149 12.602 6.224 1.00 82.56 211 VAL A O 1
ATOM 1505 N N . ASP A 1 212 ? 10.840 11.707 4.640 1.00 79.56 212 ASP A N 1
ATOM 1506 C CA . ASP A 1 212 ? 9.580 11.802 5.383 1.00 79.56 212 ASP A CA 1
ATOM 1507 C C . ASP A 1 212 ? 9.351 10.647 6.371 1.00 79.56 212 ASP A C 1
ATOM 1509 O O . ASP A 1 212 ? 8.356 10.643 7.097 1.00 79.56 212 ASP A O 1
ATOM 1513 N N . ARG A 1 213 ? 10.278 9.678 6.423 1.00 82.75 213 ARG A N 1
ATOM 1514 C CA . ARG A 1 213 ? 10.245 8.470 7.268 1.00 82.75 213 ARG A CA 1
ATOM 1515 C C . ARG A 1 213 ? 9.059 7.534 7.026 1.00 82.75 213 ARG A C 1
ATOM 1517 O O . ARG A 1 213 ? 8.942 6.533 7.738 1.00 82.75 213 ARG A O 1
ATOM 1524 N N . LEU A 1 214 ? 8.208 7.836 6.050 1.00 83.44 214 LEU A N 1
ATOM 1525 C CA . LEU A 1 214 ? 7.019 7.067 5.709 1.00 83.44 214 LEU A CA 1
ATOM 1526 C C . LEU A 1 214 ? 7.231 6.288 4.409 1.00 83.44 214 LEU A C 1
ATOM 1528 O O . LEU A 1 214 ? 6.847 5.122 4.329 1.00 83.44 214 LEU A O 1
ATOM 1532 N N . HIS A 1 215 ? 7.853 6.917 3.413 1.00 89.44 215 HIS A N 1
ATOM 1533 C CA . HIS A 1 215 ? 8.156 6.294 2.132 1.00 89.44 215 HIS A CA 1
ATOM 1534 C C . HIS A 1 215 ? 9.537 5.630 2.142 1.00 89.44 215 HIS A C 1
ATOM 1536 O O . HIS A 1 215 ? 10.410 6.017 2.926 1.00 89.44 215 HIS A O 1
ATOM 1542 N N . PRO A 1 216 ? 9.768 4.631 1.274 1.00 91.62 216 PRO A N 1
ATOM 1543 C CA . PRO A 1 216 ? 11.102 4.091 1.062 1.00 91.62 216 PRO A CA 1
ATOM 1544 C C . PRO A 1 216 ? 12.022 5.136 0.420 1.00 91.62 216 PRO A C 1
ATOM 1546 O O . PRO A 1 216 ? 11.569 5.971 -0.360 1.00 91.62 216 PRO A O 1
ATOM 1549 N N . SER A 1 217 ? 13.315 5.075 0.724 1.00 93.06 217 SER A N 1
ATOM 1550 C CA . SER A 1 217 ? 14.343 5.727 -0.100 1.00 93.06 217 SER A CA 1
ATOM 1551 C C . SER A 1 217 ? 14.556 4.934 -1.395 1.00 93.06 217 SER A C 1
ATOM 1553 O O . SER A 1 217 ? 13.970 3.863 -1.572 1.00 93.06 217 SER A O 1
ATOM 1555 N N . GLU A 1 218 ? 15.443 5.403 -2.273 1.00 93.25 218 GLU A N 1
ATOM 1556 C CA . GLU A 1 218 ? 15.934 4.623 -3.414 1.00 93.25 218 GLU A CA 1
ATOM 1557 C C . GLU A 1 218 ? 16.315 3.185 -3.015 1.00 93.25 218 GLU A C 1
ATOM 1559 O O . GLU A 1 218 ? 15.830 2.226 -3.621 1.00 93.25 218 GLU A O 1
ATOM 1564 N N . LEU A 1 219 ? 17.112 3.020 -1.952 1.00 94.19 219 LEU A N 1
ATOM 1565 C CA . LEU A 1 219 ? 17.492 1.701 -1.439 1.00 94.19 219 LEU A CA 1
ATOM 1566 C C . LEU A 1 219 ? 16.257 0.859 -1.089 1.00 94.19 219 LEU A C 1
ATOM 1568 O O . LEU A 1 219 ? 16.166 -0.309 -1.462 1.00 94.19 219 LEU A O 1
ATOM 1572 N N . GLY A 1 220 ? 15.276 1.449 -0.406 1.00 94.44 220 GLY A N 1
ATOM 1573 C CA . GLY A 1 220 ? 14.039 0.753 -0.059 1.00 94.44 220 GLY A CA 1
ATOM 1574 C C . GLY A 1 220 ? 13.205 0.349 -1.284 1.00 94.44 220 GLY A C 1
ATOM 1575 O O . GLY A 1 220 ? 12.647 -0.748 -1.310 1.00 94.44 220 GLY A O 1
ATOM 1576 N N . HIS A 1 221 ? 13.162 1.175 -2.335 1.00 95.62 221 HIS A N 1
ATOM 1577 C CA . HIS A 1 221 ? 12.512 0.825 -3.607 1.00 95.62 221 HIS A CA 1
ATOM 1578 C C . HIS A 1 221 ? 13.229 -0.317 -4.330 1.00 95.62 221 HIS A C 1
ATOM 1580 O O . HIS A 1 221 ? 12.568 -1.219 -4.848 1.00 95.62 221 HIS A O 1
ATOM 1586 N N . ARG A 1 222 ? 14.565 -0.330 -4.319 1.00 95.69 222 ARG A N 1
ATOM 1587 C CA . ARG A 1 222 ? 15.380 -1.425 -4.871 1.00 95.69 222 ARG A CA 1
ATOM 1588 C C . ARG A 1 222 ? 15.159 -2.736 -4.127 1.00 95.69 222 ARG A C 1
ATOM 1590 O O . ARG A 1 222 ? 14.945 -3.773 -4.755 1.00 95.69 222 ARG A O 1
ATOM 1597 N N . LEU A 1 223 ? 15.134 -2.687 -2.797 1.00 96.38 223 LEU A N 1
ATOM 1598 C CA . LEU A 1 223 ? 14.834 -3.847 -1.960 1.00 96.38 223 LEU A CA 1
ATOM 1599 C C . LEU A 1 223 ? 13.418 -4.369 -2.226 1.00 96.38 223 LEU A C 1
ATOM 1601 O O . LEU A 1 223 ? 13.247 -5.565 -2.444 1.00 96.38 223 LEU A O 1
ATOM 1605 N N . LEU A 1 224 ? 12.414 -3.491 -2.316 1.00 97.00 224 LEU A N 1
ATOM 1606 C CA . LEU A 1 224 ? 11.047 -3.887 -2.668 1.00 97.00 224 LEU A CA 1
ATOM 1607 C C . LEU A 1 224 ? 10.956 -4.511 -4.069 1.00 97.00 224 LEU A C 1
ATOM 1609 O O . LEU A 1 224 ? 10.280 -5.527 -4.248 1.00 97.00 224 LEU A O 1
ATOM 1613 N N . ALA A 1 225 ? 11.649 -3.945 -5.059 1.00 97.06 225 ALA A N 1
ATOM 1614 C CA . ALA A 1 225 ? 11.720 -4.520 -6.399 1.00 97.06 225 ALA A CA 1
ATOM 1615 C C . ALA A 1 225 ? 12.327 -5.932 -6.364 1.00 97.06 225 ALA A C 1
ATOM 1617 O O . ALA A 1 225 ? 11.810 -6.843 -7.014 1.00 97.06 225 ALA A O 1
ATOM 1618 N N . ARG A 1 226 ? 13.376 -6.138 -5.559 1.00 96.50 226 ARG A N 1
ATOM 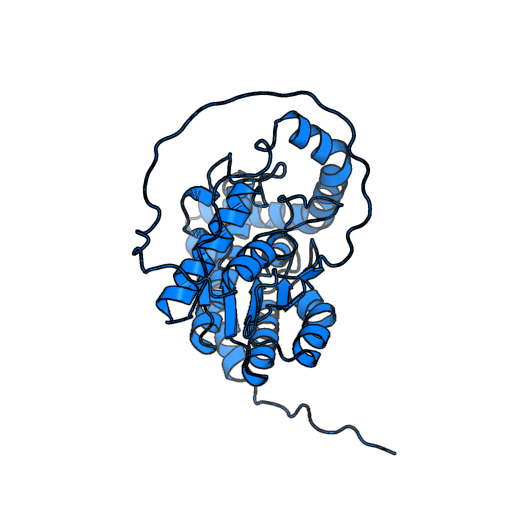1619 C CA . ARG A 1 226 ? 14.014 -7.445 -5.369 1.00 96.50 226 ARG A CA 1
ATOM 1620 C C . ARG A 1 226 ? 13.102 -8.454 -4.668 1.00 96.50 226 ARG A C 1
ATOM 1622 O O . ARG A 1 226 ? 13.060 -9.605 -5.090 1.00 96.50 226 ARG A O 1
ATOM 1629 N N . GLU A 1 227 ? 12.317 -8.039 -3.674 1.00 97.38 227 GLU A N 1
ATOM 1630 C CA . GLU A 1 227 ? 11.315 -8.909 -3.036 1.00 97.38 227 GLU A CA 1
ATOM 1631 C C . GLU A 1 227 ? 10.266 -9.404 -4.043 1.00 97.38 227 GLU A C 1
ATOM 1633 O O . GLU A 1 227 ? 9.946 -10.595 -4.087 1.00 97.38 227 GLU A O 1
ATOM 1638 N N . PHE A 1 228 ? 9.756 -8.516 -4.906 1.00 97.69 228 PHE A N 1
ATOM 1639 C CA . PHE A 1 228 ? 8.828 -8.917 -5.966 1.00 97.69 228 PHE A CA 1
ATOM 1640 C C . PHE A 1 228 ? 9.487 -9.790 -7.036 1.00 97.69 228 PHE A C 1
ATOM 1642 O O . PHE A 1 228 ? 8.855 -10.740 -7.497 1.00 97.69 228 PHE A O 1
ATOM 1649 N N . HIS A 1 229 ? 10.737 -9.504 -7.411 1.00 96.75 229 HIS A N 1
ATOM 1650 C CA . HIS A 1 229 ? 11.515 -10.330 -8.341 1.00 96.75 229 HIS A CA 1
ATOM 1651 C C . HIS A 1 229 ? 11.657 -11.761 -7.812 1.00 96.75 229 HIS A C 1
ATOM 1653 O O . HIS A 1 229 ? 11.247 -12.707 -8.483 1.00 96.75 229 HIS A O 1
ATOM 1659 N N . VAL A 1 230 ? 12.090 -11.927 -6.559 1.00 95.69 230 VAL A N 1
ATOM 1660 C CA . VAL A 1 230 ? 12.186 -13.241 -5.902 1.00 95.69 230 VAL A CA 1
ATOM 1661 C C . VAL A 1 230 ? 10.817 -13.926 -5.830 1.00 95.69 230 VAL A C 1
ATOM 1663 O O . VAL A 1 230 ? 10.697 -15.120 -6.115 1.00 95.69 230 VAL A O 1
ATOM 1666 N N . ALA A 1 231 ? 9.761 -13.190 -5.475 1.00 96.25 231 ALA A N 1
ATOM 1667 C CA . ALA A 1 231 ? 8.412 -13.743 -5.378 1.00 96.25 231 ALA A CA 1
ATOM 1668 C C . ALA A 1 231 ? 7.849 -14.200 -6.738 1.00 96.25 231 ALA A C 1
ATOM 1670 O O . ALA A 1 231 ? 7.152 -15.216 -6.801 1.00 96.25 231 ALA A O 1
ATOM 1671 N N . LEU A 1 232 ? 8.167 -13.490 -7.824 1.00 95.50 232 LEU A N 1
ATOM 1672 C CA . LEU A 1 232 ? 7.842 -13.887 -9.195 1.00 95.50 232 LEU A CA 1
ATOM 1673 C C . LEU A 1 232 ? 8.653 -15.115 -9.633 1.00 95.50 232 LEU A C 1
ATOM 1675 O O . LEU A 1 232 ? 8.078 -16.053 -10.187 1.00 95.50 232 LEU A O 1
ATOM 1679 N N . GLY A 1 233 ? 9.953 -15.153 -9.331 1.00 94.25 233 GLY A N 1
ATOM 1680 C CA . GLY A 1 233 ? 10.832 -16.280 -9.656 1.00 94.25 233 GLY A CA 1
ATOM 1681 C C . GLY A 1 233 ? 10.378 -17.582 -8.993 1.00 94.25 233 GLY A C 1
ATOM 1682 O O . GLY A 1 233 ? 10.284 -18.616 -9.649 1.00 94.25 233 GLY A O 1
ATOM 1683 N N . ARG A 1 234 ? 9.941 -17.522 -7.726 1.00 94.44 234 ARG A N 1
ATOM 1684 C CA . ARG A 1 234 ? 9.337 -18.666 -7.008 1.00 94.44 234 ARG A CA 1
ATOM 1685 C C . ARG A 1 234 ? 8.059 -19.206 -7.657 1.00 94.44 234 ARG A C 1
ATOM 1687 O O . ARG A 1 234 ? 7.652 -20.324 -7.356 1.00 94.44 234 ARG A O 1
ATOM 1694 N N . ARG A 1 235 ? 7.414 -18.432 -8.535 1.00 92.31 235 ARG A N 1
ATOM 1695 C CA . ARG A 1 235 ? 6.262 -18.869 -9.340 1.00 92.31 235 ARG A CA 1
ATOM 1696 C C . ARG A 1 235 ? 6.638 -19.335 -10.746 1.00 92.31 235 ARG A C 1
ATOM 1698 O O . ARG A 1 235 ? 5.751 -19.521 -11.573 1.00 92.31 235 ARG A O 1
ATOM 1705 N N . GLY A 1 236 ? 7.928 -19.518 -11.018 1.00 89.38 236 GLY A N 1
ATOM 1706 C CA . GLY A 1 236 ? 8.433 -19.975 -12.309 1.00 89.38 236 GLY A CA 1
ATOM 1707 C C . GLY A 1 236 ? 8.445 -18.893 -13.390 1.00 89.38 236 GLY A C 1
ATOM 1708 O O . GLY A 1 236 ? 8.532 -19.224 -14.573 1.00 89.38 236 GLY A O 1
ATOM 1709 N N . ALA A 1 237 ? 8.343 -17.608 -13.023 1.00 88.44 237 ALA A N 1
ATOM 1710 C CA . ALA A 1 237 ? 8.527 -16.533 -13.990 1.00 88.44 237 ALA A CA 1
ATOM 1711 C C . ALA A 1 237 ? 9.969 -16.557 -14.520 1.00 88.44 237 ALA A C 1
ATOM 1713 O O . ALA A 1 237 ? 10.921 -16.642 -13.745 1.00 88.44 237 ALA A O 1
ATOM 1714 N N . ARG A 1 238 ? 10.132 -16.462 -15.843 1.00 87.06 238 ARG A N 1
ATOM 1715 C CA . ARG A 1 238 ? 11.446 -16.276 -16.469 1.00 87.06 238 ARG A CA 1
ATOM 1716 C C . ARG A 1 238 ? 11.821 -14.806 -16.355 1.00 87.06 238 ARG A C 1
ATOM 1718 O O . ARG A 1 238 ? 11.220 -13.975 -17.032 1.00 87.06 238 ARG A O 1
ATOM 1725 N N . LEU A 1 239 ? 12.762 -14.510 -15.473 1.00 90.19 239 LEU A N 1
ATOM 1726 C CA . LEU A 1 239 ? 13.191 -13.156 -15.143 1.00 90.19 239 LEU A CA 1
ATOM 1727 C C . LEU A 1 239 ? 14.624 -12.938 -15.623 1.00 90.19 239 LEU A C 1
ATOM 1729 O O . LEU A 1 239 ? 15.392 -13.889 -15.754 1.00 90.19 239 LEU A O 1
ATOM 1733 N N . GLY A 1 240 ? 14.975 -11.683 -15.873 1.00 89.38 240 GLY A N 1
ATOM 1734 C CA . GLY A 1 240 ? 16.362 -11.275 -16.026 1.00 89.38 240 GLY A CA 1
ATOM 1735 C C . GLY A 1 240 ? 17.098 -11.214 -14.683 1.00 89.38 240 GLY A C 1
ATOM 1736 O O . GLY A 1 240 ? 16.579 -11.666 -13.650 1.00 89.38 240 GLY A O 1
ATOM 1737 N N . PRO A 1 241 ? 18.304 -10.620 -14.682 1.00 90.50 241 PRO A N 1
ATOM 1738 C CA . PRO A 1 241 ? 19.070 -10.378 -13.467 1.00 90.50 241 PRO A CA 1
ATOM 1739 C C . PRO A 1 241 ? 18.239 -9.652 -12.405 1.00 90.50 241 PRO A C 1
ATOM 1741 O O . PRO A 1 241 ? 17.417 -8.790 -12.721 1.00 90.50 241 PRO A O 1
ATOM 1744 N N . ALA A 1 242 ? 18.454 -10.002 -11.137 1.00 92.56 242 ALA A N 1
ATOM 1745 C CA . ALA A 1 242 ? 17.766 -9.348 -10.031 1.00 92.56 242 ALA A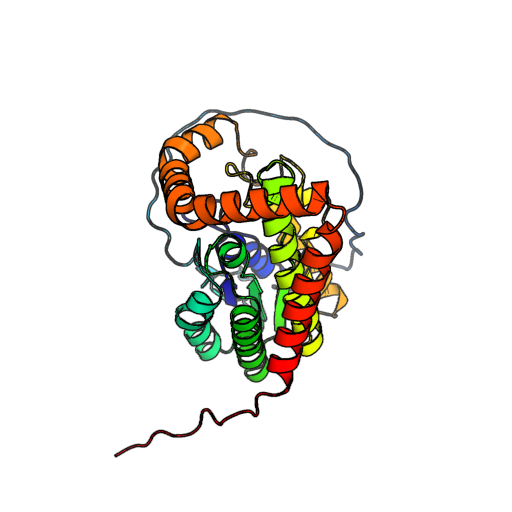 CA 1
ATOM 1746 C C . ALA A 1 242 ? 18.064 -7.834 -10.009 1.00 92.56 242 ALA A C 1
ATOM 1748 O O . ALA A 1 242 ? 19.194 -7.439 -10.313 1.00 92.56 242 ALA A O 1
ATOM 1749 N N . PRO A 1 243 ? 17.096 -6.983 -9.607 1.00 92.88 243 PRO A N 1
ATOM 1750 C CA . PRO A 1 243 ? 17.340 -5.556 -9.426 1.00 92.88 243 PRO A CA 1
ATOM 1751 C C . PRO A 1 243 ? 18.532 -5.301 -8.493 1.00 92.88 243 PRO A C 1
ATOM 1753 O O . PRO A 1 243 ? 18.620 -5.898 -7.414 1.00 92.88 243 PRO A O 1
ATOM 1756 N N . SER A 1 244 ? 19.434 -4.402 -8.900 1.00 91.94 244 SER A N 1
ATOM 1757 C CA . SER A 1 244 ? 20.562 -3.984 -8.061 1.00 91.94 244 SER A CA 1
ATOM 1758 C C . SER A 1 244 ? 20.056 -3.308 -6.789 1.00 91.94 244 SER A C 1
ATOM 1760 O O . SER A 1 244 ? 19.177 -2.446 -6.851 1.00 91.94 244 SER A O 1
ATOM 1762 N N . VAL A 1 245 ? 20.647 -3.679 -5.653 1.00 91.81 245 VAL A N 1
ATOM 1763 C CA . VAL A 1 245 ? 20.401 -3.046 -4.347 1.00 91.81 245 VAL A CA 1
ATOM 1764 C C . VAL A 1 245 ? 21.349 -1.883 -4.069 1.00 91.81 245 VAL A C 1
ATOM 1766 O O . VAL A 1 245 ? 21.151 -1.191 -3.080 1.00 91.81 245 VAL A O 1
ATOM 1769 N N . GLU A 1 246 ? 22.328 -1.652 -4.944 1.00 90.62 246 GLU A N 1
ATOM 1770 C CA . GLU A 1 246 ? 23.235 -0.511 -4.845 1.00 90.62 246 GLU A CA 1
ATOM 1771 C C . GLU A 1 246 ? 22.503 0.766 -5.285 1.00 90.62 246 GLU A C 1
ATOM 1773 O O . GLU A 1 246 ? 21.979 0.782 -6.406 1.00 90.62 246 GLU A O 1
ATOM 1778 N N . PRO A 1 247 ? 22.398 1.799 -4.429 1.00 87.06 247 PRO A N 1
ATOM 1779 C CA . PRO A 1 247 ? 21.827 3.091 -4.804 1.00 87.06 247 PRO A CA 1
ATOM 1780 C C . PRO A 1 247 ? 22.690 3.827 -5.839 1.00 87.06 247 PRO A C 1
ATOM 1782 O O . PRO A 1 247 ? 23.913 3.728 -5.814 1.00 87.06 247 PRO A O 1
ATOM 1785 N N . ASP A 1 248 ? 22.058 4.602 -6.719 1.00 84.88 248 ASP A N 1
ATOM 1786 C CA . ASP A 1 248 ? 22.759 5.475 -7.669 1.00 84.88 248 ASP A CA 1
ATOM 1787 C C . ASP A 1 248 ? 23.170 6.800 -7.002 1.00 84.88 248 ASP A C 1
ATOM 1789 O O . ASP A 1 248 ? 24.116 7.451 -7.445 1.00 84.88 248 ASP A O 1
ATOM 1793 N N . GLY A 1 249 ? 22.444 7.219 -5.957 1.00 77.69 249 GLY A N 1
ATOM 1794 C CA . GLY A 1 249 ? 22.689 8.454 -5.216 1.00 77.69 249 GLY A CA 1
ATOM 1795 C C . GLY A 1 249 ? 22.950 8.245 -3.720 1.00 77.69 249 GLY A C 1
ATOM 1796 O O . GLY A 1 249 ? 22.700 7.167 -3.171 1.00 77.69 249 GLY A O 1
ATOM 1797 N N . PRO A 1 250 ? 23.438 9.290 -3.027 1.00 73.81 250 PRO A N 1
ATOM 1798 C CA . PRO A 1 250 ? 23.651 9.231 -1.589 1.00 73.81 250 PRO A CA 1
ATOM 1799 C C . PRO A 1 250 ? 22.321 9.055 -0.833 1.00 73.81 250 PRO A C 1
ATOM 1801 O O . PRO A 1 250 ? 21.258 9.470 -1.309 1.00 73.81 250 PRO A O 1
ATOM 1804 N N . PRO A 1 251 ? 22.354 8.465 0.376 1.00 71.12 251 PRO A N 1
ATOM 1805 C CA . PRO A 1 251 ? 21.162 8.325 1.198 1.00 71.12 251 PRO A CA 1
ATOM 1806 C C . PRO A 1 251 ? 20.616 9.697 1.629 1.00 71.12 251 PRO A C 1
ATOM 1808 O O . PRO A 1 251 ? 21.378 10.656 1.770 1.00 71.12 251 PRO A O 1
ATOM 1811 N N . PRO A 1 252 ? 19.304 9.794 1.913 1.00 73.31 252 PRO A N 1
ATOM 1812 C CA . PRO A 1 252 ? 18.683 11.048 2.319 1.00 73.31 252 PRO A CA 1
ATOM 1813 C C . PRO A 1 252 ? 19.309 11.612 3.600 1.00 73.31 252 PRO A C 1
ATOM 1815 O O . PRO A 1 252 ? 19.419 10.925 4.623 1.00 73.31 252 PRO A O 1
ATOM 1818 N N . THR A 1 253 ? 19.679 12.890 3.554 1.00 75.88 253 THR A N 1
ATOM 1819 C CA . THR A 1 253 ? 20.336 13.587 4.662 1.00 75.88 253 THR A CA 1
ATOM 1820 C C . THR A 1 253 ? 19.328 14.250 5.605 1.00 75.88 253 THR A C 1
ATOM 1822 O O . THR A 1 253 ? 18.124 14.336 5.345 1.00 75.88 253 THR A O 1
ATOM 1825 N N . PHE A 1 254 ? 19.814 14.751 6.746 1.00 69.00 254 PHE A N 1
ATOM 1826 C CA . PHE A 1 254 ? 18.984 15.553 7.650 1.00 69.00 254 PHE A CA 1
ATOM 1827 C C . PHE A 1 254 ? 18.520 16.866 6.998 1.00 69.00 254 PHE A C 1
ATOM 1829 O O . PHE A 1 254 ? 17.369 17.260 7.191 1.00 69.00 254 PHE A O 1
ATOM 1836 N N . ALA A 1 255 ? 19.385 17.501 6.200 1.00 66.12 255 ALA A N 1
ATOM 1837 C CA . ALA A 1 255 ? 19.080 18.742 5.492 1.00 66.12 255 ALA A CA 1
ATOM 1838 C C . ALA A 1 255 ? 17.950 18.550 4.466 1.00 66.12 255 ALA A C 1
ATOM 1840 O O . ALA A 1 255 ? 17.047 19.386 4.374 1.00 66.12 255 ALA A O 1
ATOM 1841 N N . ASP A 1 256 ? 17.931 17.406 3.774 1.00 71.56 256 ASP A N 1
ATOM 1842 C CA . ASP A 1 256 ? 16.844 17.050 2.855 1.00 71.56 256 ASP A CA 1
ATOM 1843 C C . ASP A 1 256 ? 15.511 16.890 3.596 1.00 71.56 256 ASP A C 1
ATOM 1845 O O . ASP A 1 256 ? 14.459 17.297 3.101 1.00 71.56 256 ASP A O 1
ATOM 1849 N N . GLY A 1 257 ? 15.553 16.353 4.819 1.00 69.81 257 GLY A N 1
ATOM 1850 C CA . GLY A 1 257 ? 14.399 16.267 5.713 1.00 69.81 257 GLY A CA 1
ATOM 1851 C C . GLY A 1 257 ? 13.848 17.633 6.117 1.00 69.81 257 GLY A C 1
ATOM 1852 O O . GLY A 1 257 ? 12.638 17.859 6.031 1.00 69.81 257 GLY A O 1
ATOM 1853 N N . THR A 1 258 ? 14.712 18.567 6.521 1.00 59.03 258 THR A N 1
ATOM 1854 C CA . THR A 1 258 ? 14.282 19.927 6.886 1.00 59.03 258 THR A CA 1
ATOM 1855 C C . THR A 1 258 ? 13.760 20.699 5.681 1.00 59.03 258 THR A C 1
ATOM 1857 O O . THR A 1 258 ? 12.727 21.363 5.780 1.00 59.03 258 THR A O 1
ATOM 1860 N N . TRP A 1 259 ? 14.413 20.562 4.525 1.00 64.88 259 TRP A N 1
ATOM 1861 C CA . TRP A 1 259 ? 13.961 21.166 3.276 1.00 64.88 259 TRP A CA 1
ATOM 1862 C C . TRP A 1 259 ? 12.606 20.611 2.829 1.00 64.88 259 TRP A C 1
ATOM 1864 O O . TRP A 1 259 ? 11.697 21.374 2.487 1.00 64.88 259 TRP A O 1
ATOM 1874 N N . TRP A 1 260 ? 12.430 19.288 2.884 1.00 76.44 260 TRP A N 1
ATOM 1875 C CA . TRP A 1 260 ? 11.150 18.651 2.592 1.00 76.44 260 TRP A CA 1
ATOM 1876 C C . TRP A 1 260 ? 10.057 19.167 3.521 1.00 76.44 260 TRP A C 1
ATOM 1878 O O . TRP A 1 260 ? 8.977 19.509 3.042 1.00 76.44 260 TRP A O 1
ATOM 1888 N N . LEU A 1 261 ? 10.321 19.272 4.828 1.00 70.69 261 LEU A N 1
ATOM 1889 C CA . LEU A 1 261 ? 9.338 19.782 5.779 1.00 70.69 261 LEU A CA 1
ATOM 1890 C C . LEU A 1 261 ? 8.942 21.225 5.438 1.00 70.69 261 LEU A C 1
ATOM 1892 O O . LEU A 1 261 ? 7.749 21.517 5.354 1.00 70.69 261 LEU A O 1
ATOM 1896 N N . ALA A 1 262 ? 9.920 22.089 5.157 1.00 56.78 262 ALA A N 1
ATOM 1897 C CA . ALA A 1 262 ? 9.700 23.494 4.820 1.00 56.78 262 ALA A CA 1
ATOM 1898 C C . ALA A 1 262 ? 8.899 23.697 3.521 1.00 56.78 262 ALA A C 1
ATOM 1900 O O . ALA A 1 262 ? 8.135 24.652 3.413 1.00 56.78 262 ALA A O 1
ATOM 1901 N N . THR A 1 263 ? 9.035 22.797 2.545 1.00 67.19 263 THR A N 1
ATOM 1902 C CA . THR A 1 263 ? 8.444 22.978 1.206 1.00 67.19 263 THR A CA 1
ATOM 1903 C C . THR A 1 263 ? 7.189 22.141 0.956 1.00 67.19 263 THR A C 1
ATOM 1905 O O . THR A 1 263 ? 6.263 22.594 0.286 1.00 67.19 263 THR A O 1
ATOM 1908 N N . ARG A 1 264 ? 7.136 20.909 1.473 1.00 66.69 264 ARG A N 1
ATOM 1909 C CA . ARG A 1 264 ? 6.121 19.896 1.115 1.00 66.69 264 ARG A CA 1
ATOM 1910 C C . ARG A 1 264 ? 5.448 19.301 2.345 1.00 66.69 264 ARG A C 1
ATOM 1912 O O . ARG A 1 264 ? 4.221 19.197 2.401 1.00 66.69 264 ARG A O 1
ATOM 1919 N N . GLY A 1 265 ? 6.251 18.950 3.344 1.00 67.50 265 GLY A N 1
ATOM 1920 C CA . GLY A 1 265 ? 5.797 18.336 4.581 1.00 67.50 265 GLY A CA 1
ATOM 1921 C C . GLY A 1 265 ? 4.846 19.228 5.363 1.00 67.50 265 GLY A C 1
ATOM 1922 O O . GLY A 1 265 ? 3.879 18.718 5.908 1.00 67.50 265 GLY A O 1
ATOM 1923 N N . THR A 1 266 ? 5.031 20.551 5.342 1.00 65.38 266 THR A N 1
ATOM 1924 C CA . THR A 1 266 ? 4.155 21.493 6.059 1.00 65.38 266 THR A CA 1
ATOM 1925 C C . THR A 1 266 ? 2.702 21.392 5.594 1.00 65.38 266 THR A C 1
ATOM 1927 O O . THR A 1 266 ? 1.804 21.279 6.427 1.00 65.38 266 THR A O 1
ATOM 1930 N N . ARG A 1 267 ? 2.449 21.346 4.276 1.00 74.81 267 ARG A N 1
ATOM 1931 C CA . ARG A 1 267 ? 1.087 21.169 3.744 1.00 74.81 267 ARG A CA 1
ATOM 1932 C C . ARG A 1 267 ? 0.520 19.802 4.110 1.00 74.81 267 ARG A C 1
ATOM 1934 O O . ARG A 1 267 ? -0.616 19.716 4.559 1.00 74.81 267 ARG A O 1
ATOM 1941 N N . TRP A 1 268 ? 1.318 18.743 3.971 1.00 78.62 268 TRP A N 1
ATOM 1942 C CA . TRP A 1 268 ? 0.878 17.399 4.344 1.00 78.62 268 TRP A CA 1
ATOM 1943 C C . TRP A 1 268 ? 0.519 17.305 5.833 1.00 78.62 268 TRP A C 1
ATOM 1945 O O . TRP A 1 268 ? -0.551 16.799 6.170 1.00 78.62 268 TRP A O 1
ATOM 1955 N N . VAL A 1 269 ? 1.378 17.829 6.714 1.00 76.88 269 VAL A N 1
ATOM 1956 C CA . VAL A 1 269 ? 1.162 17.880 8.167 1.00 76.88 269 VAL A CA 1
ATOM 1957 C C . VAL A 1 269 ? -0.108 18.658 8.463 1.00 76.88 269 VAL A C 1
ATOM 1959 O O . VAL A 1 269 ? -0.967 18.162 9.181 1.00 76.88 269 VAL A O 1
ATOM 1962 N N . PHE A 1 270 ? -0.268 19.835 7.870 1.00 71.25 270 PHE A N 1
ATOM 1963 C CA . PHE A 1 270 ? -1.448 20.668 8.046 1.00 71.25 270 PHE A CA 1
ATOM 1964 C C . PHE A 1 270 ? -2.743 19.966 7.630 1.00 71.25 270 PHE A C 1
ATOM 1966 O O . PHE A 1 270 ? -3.712 19.956 8.392 1.00 71.25 270 PHE A O 1
ATOM 1973 N N . ASP A 1 271 ? -2.748 19.316 6.465 1.00 77.75 271 ASP A N 1
ATOM 1974 C CA . ASP A 1 271 ? -3.907 18.565 5.994 1.00 77.75 271 ASP A CA 1
ATOM 1975 C C . ASP A 1 271 ? -4.233 17.406 6.954 1.00 77.75 271 ASP A C 1
ATOM 1977 O O . ASP A 1 271 ? -5.399 17.182 7.273 1.00 77.75 271 ASP A O 1
ATOM 1981 N N . ARG A 1 272 ? -3.225 16.694 7.486 1.00 81.88 272 ARG A N 1
ATOM 1982 C CA . ARG A 1 272 ? -3.439 15.640 8.501 1.00 81.88 272 ARG A CA 1
ATOM 1983 C C . ARG A 1 272 ? -3.878 16.197 9.854 1.00 81.88 272 ARG A C 1
ATOM 1985 O O . ARG A 1 272 ? -4.699 15.564 10.514 1.00 81.88 272 ARG A O 1
ATOM 1992 N N . CYS A 1 273 ? -3.402 17.371 10.253 1.00 78.94 273 CYS A N 1
ATOM 1993 C CA . CYS A 1 273 ? -3.846 18.054 11.467 1.00 78.94 273 CYS A CA 1
ATOM 1994 C C . CYS A 1 273 ? -5.327 18.445 11.404 1.00 78.94 273 CYS A C 1
ATOM 1996 O O . CYS A 1 273 ? -5.974 18.519 12.444 1.00 78.94 273 CYS A O 1
ATOM 1998 N N . ARG A 1 274 ? -5.876 18.669 10.205 1.00 79.44 274 ARG A N 1
ATOM 1999 C CA . ARG A 1 274 ? -7.299 18.985 10.009 1.00 79.44 274 ARG A CA 1
ATOM 2000 C C . ARG A 1 274 ? -8.178 17.755 9.816 1.00 79.44 274 ARG A C 1
ATOM 2002 O O . ARG A 1 274 ? -9.271 17.705 10.363 1.00 79.44 274 ARG A O 1
ATOM 2009 N N . ASP A 1 275 ? -7.701 16.779 9.052 1.00 84.19 275 ASP A N 1
ATOM 2010 C CA . ASP A 1 275 ? -8.479 15.605 8.635 1.00 84.19 275 ASP A CA 1
ATOM 2011 C C . ASP A 1 275 ? -8.361 14.425 9.614 1.00 84.19 275 ASP A C 1
ATOM 2013 O O . ASP A 1 275 ? -9.350 13.777 9.932 1.00 84.19 275 ASP A O 1
ATOM 2017 N N . LEU A 1 276 ? -7.164 14.145 10.139 1.00 84.81 276 LEU A N 1
ATOM 2018 C CA . LEU A 1 276 ? -6.893 12.931 10.919 1.00 84.81 276 LEU A CA 1
ATOM 2019 C C . LEU A 1 276 ? -6.744 13.199 12.419 1.00 84.81 276 LEU A C 1
ATOM 2021 O O . LEU A 1 276 ? -7.274 12.446 13.234 1.00 84.81 276 LEU A O 1
ATOM 2025 N N . LEU A 1 277 ? -5.993 14.237 12.794 1.00 85.81 277 LEU A N 1
ATOM 2026 C CA . LEU A 1 277 ? -5.571 14.449 14.180 1.00 85.81 277 LEU A CA 1
ATOM 2027 C C . LEU A 1 277 ? -6.739 14.575 15.177 1.00 85.81 277 LEU A C 1
ATOM 2029 O O . LEU A 1 277 ? -6.650 13.939 16.229 1.00 85.81 277 LEU A O 1
ATOM 2033 N N . PRO A 1 278 ? -7.841 15.298 14.887 1.00 89.31 278 PRO A N 1
ATOM 2034 C CA . PRO A 1 278 ? -8.953 15.413 15.831 1.00 89.31 278 PRO A CA 1
ATOM 2035 C C . PRO A 1 278 ? -9.608 14.057 16.129 1.00 89.31 278 PRO A C 1
ATOM 2037 O O . PRO A 1 278 ? -9.856 13.723 17.290 1.00 89.31 278 PRO A O 1
ATOM 2040 N N . ASP A 1 279 ? -9.833 13.241 15.093 1.00 88.44 279 ASP A N 1
ATOM 2041 C CA . ASP A 1 279 ? -10.349 11.881 15.258 1.00 88.44 279 ASP A CA 1
ATOM 2042 C C . ASP A 1 279 ? -9.351 11.008 16.021 1.00 88.44 279 ASP A C 1
ATOM 2044 O O . ASP A 1 279 ? -9.731 10.303 16.954 1.00 88.44 279 ASP A O 1
ATOM 2048 N N . LEU A 1 280 ? -8.063 11.097 15.687 1.00 88.56 280 LEU A N 1
ATOM 2049 C CA . LEU A 1 280 ? -7.036 10.276 16.316 1.00 88.56 280 LEU A CA 1
ATOM 2050 C C . LEU A 1 280 ? -6.877 10.582 17.812 1.00 88.56 280 LEU A C 1
ATOM 2052 O O . LEU A 1 280 ? -6.735 9.655 18.604 1.00 88.56 280 LEU A O 1
ATOM 2056 N N . VAL A 1 281 ? -6.968 11.853 18.216 1.00 89.75 281 VAL A N 1
ATOM 2057 C CA . VAL A 1 281 ? -6.970 12.262 19.632 1.00 89.75 281 VAL A CA 1
ATOM 2058 C C . VAL A 1 281 ? -8.195 11.705 20.356 1.00 89.75 281 VAL A C 1
ATOM 2060 O O . VAL A 1 281 ? -8.063 11.131 21.438 1.00 89.75 281 VAL A O 1
ATOM 2063 N N . ARG A 1 282 ? -9.382 11.787 19.742 1.00 91.44 282 ARG A N 1
ATOM 2064 C CA . ARG A 1 282 ? -10.600 11.168 20.285 1.00 91.44 282 ARG A CA 1
ATOM 2065 C C . ARG A 1 282 ? -10.434 9.654 20.446 1.00 91.44 282 ARG A C 1
ATOM 2067 O O . ARG A 1 282 ? -10.785 9.104 21.487 1.00 91.44 282 ARG A O 1
ATOM 2074 N N . GLN A 1 283 ? -9.876 8.975 19.443 1.00 89.69 283 GLN A N 1
ATOM 2075 C CA . GLN A 1 283 ? -9.612 7.538 19.512 1.00 89.69 283 GLN A CA 1
ATOM 2076 C C . GLN A 1 283 ? -8.565 7.193 20.573 1.00 89.69 283 GLN A C 1
ATOM 2078 O O . GLN A 1 283 ? -8.727 6.189 21.256 1.00 89.69 283 GLN A O 1
ATOM 2083 N N . ALA A 1 284 ? -7.545 8.028 20.767 1.00 90.00 284 ALA A N 1
ATOM 2084 C CA . ALA A 1 284 ? -6.543 7.845 21.812 1.00 90.00 284 ALA A CA 1
ATOM 2085 C C . ALA A 1 284 ? -7.123 8.022 23.224 1.00 90.00 284 ALA A C 1
ATOM 2087 O O . ALA A 1 284 ? -6.750 7.281 24.135 1.00 90.00 284 ALA A O 1
ATOM 2088 N N . ALA A 1 285 ? -8.061 8.952 23.420 1.00 91.50 285 ALA A N 1
ATOM 2089 C CA . ALA A 1 285 ? -8.772 9.100 24.690 1.00 91.50 285 ALA A CA 1
ATOM 2090 C C . ALA A 1 285 ? -9.605 7.848 25.017 1.00 91.50 285 ALA A C 1
ATOM 2092 O O . ALA A 1 285 ? -9.514 7.312 26.123 1.00 91.50 285 ALA A O 1
ATOM 2093 N N . LEU A 1 286 ? -10.345 7.327 24.029 1.00 90.75 286 LEU A N 1
ATOM 2094 C CA . LEU A 1 286 ? -11.078 6.062 24.157 1.00 90.75 286 LEU A CA 1
ATOM 2095 C C . LEU A 1 286 ? -10.135 4.884 24.439 1.00 90.75 286 LEU A C 1
ATOM 2097 O O . LEU A 1 286 ? -10.405 4.086 25.333 1.00 90.75 286 LEU A O 1
ATOM 2101 N N . GLU A 1 287 ? -9.015 4.798 23.715 1.00 90.75 287 GLU A N 1
ATOM 2102 C CA . GLU A 1 287 ? -7.975 3.784 23.919 1.00 90.75 287 GLU A CA 1
ATOM 2103 C C . GLU A 1 287 ? -7.488 3.787 25.369 1.00 90.75 287 GLU A C 1
ATOM 2105 O O . GLU A 1 287 ? -7.424 2.748 26.024 1.00 90.75 287 GLU A O 1
ATOM 2110 N N . SER A 1 288 ? -7.197 4.979 25.887 1.00 89.50 288 SER A N 1
ATOM 2111 C CA . SER A 1 288 ? -6.679 5.173 27.237 1.00 89.50 288 SER A CA 1
ATOM 2112 C C . SER A 1 288 ? -7.714 4.761 28.286 1.00 89.50 288 SER A C 1
ATOM 2114 O O . SER A 1 288 ? -7.379 4.022 29.209 1.00 89.50 288 SER A O 1
ATOM 2116 N N . GLY A 1 289 ? -8.988 5.131 28.107 1.00 91.88 289 GLY A N 1
ATOM 2117 C CA . GLY A 1 289 ? -10.081 4.680 28.978 1.00 91.88 289 GLY A CA 1
ATOM 2118 C C . GLY A 1 289 ? -10.259 3.156 28.984 1.00 91.88 289 GLY A C 1
ATOM 2119 O O . GLY A 1 289 ? -10.409 2.539 30.042 1.00 91.88 289 GLY A O 1
ATOM 2120 N N . HIS A 1 290 ? -10.169 2.514 27.818 1.00 92.19 290 HIS A N 1
ATOM 2121 C CA . HIS A 1 290 ? -10.219 1.056 27.714 1.00 92.19 290 HIS A CA 1
ATOM 2122 C C . HIS A 1 290 ? -8.998 0.370 28.342 1.00 92.19 290 HIS A C 1
ATOM 2124 O O . HIS A 1 290 ? -9.130 -0.714 28.908 1.00 92.19 290 HIS A O 1
ATOM 2130 N N . HIS A 1 291 ? -7.814 0.981 28.286 1.00 89.50 291 HIS A N 1
ATOM 2131 C CA . HIS A 1 291 ? -6.640 0.465 28.989 1.00 89.50 291 HIS A CA 1
ATOM 2132 C C . HIS A 1 291 ? -6.788 0.561 30.505 1.00 89.50 291 HIS A C 1
ATOM 2134 O O . HIS A 1 291 ? -6.528 -0.426 31.189 1.00 89.50 291 HIS A O 1
ATOM 2140 N N . LEU A 1 292 ? -7.255 1.701 31.019 1.00 93.44 292 LEU A N 1
ATOM 2141 C CA . LEU A 1 292 ? -7.473 1.906 32.454 1.00 93.44 292 LEU A CA 1
ATOM 2142 C C . LEU A 1 292 ? -8.495 0.920 33.035 1.00 93.44 292 LEU A C 1
ATOM 2144 O O . LEU A 1 292 ? -8.358 0.487 34.172 1.00 93.44 292 LEU A O 1
ATOM 2148 N N . THR A 1 293 ? -9.490 0.527 32.241 1.00 94.25 293 THR A N 1
ATOM 2149 C CA . THR A 1 293 ? -10.529 -0.438 32.640 1.00 94.25 293 THR A CA 1
ATOM 2150 C C . THR A 1 293 ? -10.194 -1.893 32.285 1.00 94.25 293 THR A C 1
ATOM 2152 O O . THR A 1 293 ? -11.010 -2.778 32.522 1.00 94.25 293 THR A O 1
ATOM 2155 N N . GLY A 1 294 ? -9.030 -2.173 31.683 1.00 92.44 294 GLY A N 1
ATOM 2156 C CA . GLY A 1 294 ? -8.637 -3.528 31.261 1.00 92.44 294 GLY A CA 1
ATOM 2157 C C . GLY A 1 294 ? -9.417 -4.092 30.059 1.00 92.44 294 GLY A C 1
ATOM 2158 O O . GLY A 1 294 ? -9.313 -5.275 29.730 1.00 92.44 294 GLY A O 1
ATOM 2159 N N . THR A 1 295 ? -10.185 -3.261 29.353 1.00 94.50 295 THR A N 1
ATOM 2160 C CA . THR A 1 295 ? -11.099 -3.667 28.272 1.00 94.50 295 THR A CA 1
ATOM 2161 C C . THR A 1 295 ? -10.573 -3.395 26.856 1.00 94.50 295 THR A C 1
ATOM 2163 O O . THR A 1 295 ? -11.292 -3.615 25.882 1.00 94.50 295 THR A O 1
ATOM 2166 N N . ALA A 1 296 ? -9.309 -2.983 26.693 1.00 89.94 296 ALA A N 1
ATOM 2167 C CA . ALA A 1 296 ? -8.697 -2.690 25.382 1.00 89.94 296 ALA A CA 1
ATOM 2168 C C . ALA A 1 296 ? -8.822 -3.835 24.353 1.00 89.94 296 ALA A C 1
ATOM 2170 O O . ALA A 1 296 ? -8.986 -3.594 23.156 1.00 89.94 296 ALA A O 1
ATOM 2171 N N . HIS A 1 297 ? -8.853 -5.090 24.812 1.00 92.44 297 HIS A N 1
ATOM 2172 C CA . HIS A 1 297 ? -9.059 -6.268 23.964 1.00 92.44 297 HIS A CA 1
ATOM 2173 C C . HIS A 1 297 ? -10.398 -6.252 23.191 1.00 92.44 297 HIS A C 1
ATOM 2175 O O . HIS A 1 297 ? -10.495 -6.866 22.122 1.00 92.44 297 HIS A O 1
ATOM 2181 N N . LEU A 1 298 ? -11.421 -5.540 23.686 1.00 95.00 298 LEU A N 1
ATOM 2182 C CA . LEU A 1 298 ? -12.716 -5.384 23.015 1.00 95.00 298 LEU A CA 1
ATOM 2183 C C . LEU A 1 298 ? -12.608 -4.528 21.747 1.00 95.00 298 LEU A C 1
ATOM 2185 O O . LEU A 1 298 ? -13.274 -4.823 20.752 1.00 95.00 298 LEU A O 1
ATOM 2189 N N . LEU A 1 299 ? -11.734 -3.515 21.741 1.00 94.00 299 LEU A N 1
ATOM 2190 C CA . LEU A 1 299 ? -11.470 -2.694 20.554 1.00 94.00 299 LEU A CA 1
ATOM 2191 C C . LEU A 1 299 ? -10.853 -3.539 19.438 1.00 94.00 299 LEU A C 1
ATOM 2193 O O . LEU A 1 299 ? -11.292 -3.486 18.285 1.00 94.00 299 LEU A O 1
ATOM 2197 N N . ASP A 1 300 ? -9.887 -4.385 19.794 1.00 94.00 300 ASP A N 1
ATOM 2198 C CA . ASP A 1 300 ? -9.286 -5.339 18.866 1.00 94.00 300 ASP A CA 1
ATOM 2199 C C . ASP A 1 300 ? -10.305 -6.375 18.371 1.00 94.00 300 ASP A C 1
ATOM 2201 O O . ASP A 1 300 ? -10.335 -6.706 17.182 1.00 94.00 300 ASP A O 1
ATOM 2205 N N . ALA A 1 301 ? -11.169 -6.886 19.255 1.00 96.06 301 ALA A N 1
ATOM 2206 C CA . ALA A 1 301 ? -12.222 -7.830 18.887 1.00 96.06 301 ALA A CA 1
ATOM 2207 C C . ALA A 1 301 ? -13.223 -7.211 17.899 1.00 96.06 301 ALA A C 1
ATOM 2209 O O . ALA A 1 301 ? -13.554 -7.843 16.892 1.00 96.06 301 ALA A O 1
ATOM 2210 N N . ARG A 1 302 ? -13.636 -5.957 18.128 1.00 96.62 302 ARG A N 1
ATOM 2211 C CA . ARG A 1 302 ? -14.516 -5.204 17.225 1.00 96.62 302 ARG A CA 1
ATOM 2212 C C . ARG A 1 302 ? -13.866 -4.972 15.864 1.00 96.62 302 ARG A C 1
ATOM 2214 O O . ARG A 1 302 ? -14.504 -5.225 14.845 1.00 96.62 302 ARG A O 1
ATOM 2221 N N . ALA A 1 303 ? -12.595 -4.566 15.826 1.00 95.62 303 ALA A N 1
ATOM 2222 C CA . ALA A 1 303 ? -11.859 -4.380 14.574 1.00 95.62 303 ALA A CA 1
ATOM 2223 C C . ALA A 1 303 ? -11.738 -5.693 13.774 1.00 95.62 303 ALA A C 1
ATOM 2225 O O . ALA A 1 303 ? -11.981 -5.718 12.563 1.00 95.62 303 ALA A O 1
ATOM 2226 N N . ARG A 1 304 ? -11.445 -6.814 14.451 1.00 97.69 304 ARG A N 1
ATOM 2227 C CA . ARG A 1 304 ? -11.434 -8.154 13.836 1.00 97.69 304 ARG A CA 1
ATOM 2228 C C . ARG A 1 304 ? -12.814 -8.561 13.320 1.00 97.69 304 ARG A C 1
ATOM 2230 O O . ARG A 1 304 ? -12.913 -9.111 12.226 1.00 97.69 304 ARG A O 1
ATOM 2237 N N . ALA A 1 305 ? -13.881 -8.309 14.079 1.00 97.88 305 ALA A N 1
ATOM 2238 C CA . ALA A 1 305 ? -15.251 -8.601 13.658 1.00 97.88 305 ALA A CA 1
ATOM 2239 C C . ALA A 1 305 ? -15.655 -7.788 12.417 1.00 97.88 305 ALA A C 1
ATOM 2241 O O . ALA A 1 305 ? -16.133 -8.377 11.451 1.00 97.88 305 ALA A O 1
ATOM 2242 N N . ALA A 1 306 ? -15.370 -6.483 12.398 1.00 97.81 306 ALA A N 1
ATOM 2243 C CA . ALA A 1 306 ? -15.622 -5.617 11.247 1.00 97.81 306 ALA A CA 1
ATOM 2244 C C . ALA A 1 306 ? -14.858 -6.084 9.997 1.00 97.81 306 ALA A C 1
ATOM 2246 O O . ALA A 1 306 ? -15.438 -6.195 8.921 1.00 97.81 306 ALA A O 1
ATOM 2247 N N . THR A 1 307 ? -13.581 -6.450 10.150 1.00 98.25 307 THR A N 1
ATOM 2248 C CA . THR A 1 307 ? -12.754 -6.966 9.044 1.00 98.25 307 THR A CA 1
ATOM 2249 C C . THR A 1 307 ? -13.298 -8.289 8.495 1.00 98.25 307 THR A C 1
ATOM 2251 O O . THR A 1 307 ? -13.382 -8.472 7.282 1.00 98.25 307 THR A O 1
ATOM 2254 N N . ARG A 1 308 ? -13.718 -9.213 9.373 1.00 97.94 308 ARG A N 1
ATOM 2255 C CA . ARG A 1 308 ? -14.370 -10.467 8.956 1.00 97.94 308 ARG A CA 1
ATOM 2256 C C . ARG A 1 308 ? -15.678 -10.196 8.214 1.00 97.94 308 ARG A C 1
ATOM 2258 O O . ARG A 1 308 ? -15.883 -10.769 7.151 1.00 97.94 308 ARG A O 1
ATOM 2265 N N . GLY A 1 309 ? -16.521 -9.304 8.736 1.00 97.69 309 GLY A N 1
ATOM 2266 C CA . GLY A 1 309 ? -17.768 -8.895 8.083 1.00 97.69 309 GLY A CA 1
ATOM 2267 C C . GLY A 1 309 ? -17.530 -8.299 6.693 1.00 97.69 309 GLY A C 1
ATOM 2268 O O . GLY A 1 309 ? -18.169 -8.718 5.729 1.00 97.69 309 GLY A O 1
ATOM 2269 N N . ALA A 1 310 ? -16.544 -7.405 6.567 1.00 97.25 310 ALA A N 1
ATOM 2270 C CA . ALA A 1 310 ? -16.126 -6.821 5.295 1.00 97.25 310 ALA A CA 1
ATOM 2271 C C . ALA A 1 310 ? -15.713 -7.896 4.274 1.00 97.25 310 ALA A C 1
ATOM 2273 O O . ALA A 1 310 ? -16.178 -7.883 3.137 1.00 97.25 310 ALA A O 1
ATOM 2274 N N . LEU A 1 311 ? -14.897 -8.871 4.686 1.00 97.12 311 LEU A N 1
ATOM 2275 C CA . LEU A 1 311 ? -14.443 -9.970 3.826 1.00 97.12 311 LEU A CA 1
ATOM 2276 C C . LEU A 1 311 ? -15.547 -10.958 3.434 1.00 97.12 311 LEU A C 1
ATOM 2278 O O . LEU A 1 311 ? -15.502 -11.519 2.338 1.00 97.12 311 LEU A O 1
ATOM 2282 N N . THR A 1 312 ? -16.523 -11.195 4.310 1.00 96.06 312 THR A N 1
ATOM 2283 C CA . THR A 1 312 ? -17.702 -12.004 3.974 1.00 96.06 312 THR A CA 1
ATOM 2284 C C . THR A 1 312 ? -18.557 -11.289 2.931 1.00 96.06 312 THR A C 1
ATOM 2286 O O . THR A 1 312 ? -18.965 -11.909 1.951 1.00 96.06 312 THR A O 1
ATOM 2289 N N . ALA A 1 313 ? -18.754 -9.975 3.076 1.00 93.50 313 ALA A N 1
ATOM 2290 C CA . ALA A 1 313 ? -19.526 -9.176 2.127 1.00 93.50 313 ALA A CA 1
ATOM 2291 C C . ALA A 1 313 ? -18.925 -9.185 0.709 1.00 93.50 313 ALA A C 1
ATOM 2293 O O . ALA A 1 313 ? -19.674 -9.162 -0.264 1.00 93.50 313 ALA A O 1
ATOM 2294 N N . THR A 1 314 ? -17.597 -9.296 0.561 1.00 93.00 314 THR A N 1
ATOM 2295 C CA . THR A 1 314 ? -16.974 -9.415 -0.772 1.00 93.00 314 THR A CA 1
ATOM 2296 C C . THR A 1 314 ? -17.205 -10.768 -1.447 1.00 93.00 314 THR A C 1
ATOM 2298 O O . THR A 1 314 ? -16.983 -10.885 -2.644 1.00 93.00 314 THR A O 1
ATOM 2301 N N . ARG A 1 315 ? -17.635 -11.809 -0.719 1.00 85.44 315 ARG A N 1
ATOM 2302 C CA . ARG A 1 315 ? -17.978 -13.120 -1.305 1.00 85.44 315 ARG A CA 1
ATOM 2303 C C . ARG A 1 315 ? -19.429 -13.206 -1.774 1.00 85.44 315 ARG A C 1
ATOM 2305 O O . ARG A 1 315 ? -19.725 -14.001 -2.655 1.00 85.44 315 ARG A O 1
ATOM 2312 N N . GLY A 1 316 ? -20.318 -12.434 -1.149 1.00 57.84 316 GLY A N 1
ATOM 2313 C CA . GLY A 1 316 ? -21.767 -12.525 -1.344 1.00 57.84 316 GLY A CA 1
ATOM 2314 C C . GLY A 1 316 ? -22.348 -11.577 -2.392 1.00 57.84 316 GLY A C 1
ATOM 2315 O O . GLY A 1 316 ? -23.549 -11.627 -2.621 1.00 57.84 316 GLY A O 1
ATOM 2316 N N . ALA A 1 317 ? -21.549 -10.706 -3.016 1.00 53.25 317 ALA A N 1
ATOM 2317 C CA . ALA A 1 317 ? -22.038 -9.849 -4.092 1.00 53.25 317 ALA A CA 1
ATOM 2318 C C . ALA A 1 317 ? -22.150 -10.673 -5.391 1.00 53.25 317 ALA A C 1
ATOM 2320 O O . ALA A 1 317 ? -21.110 -11.025 -5.958 1.00 53.25 317 ALA A O 1
ATOM 2321 N N . PRO A 1 318 ? -23.362 -10.999 -5.890 1.00 41.91 318 PRO A N 1
ATOM 2322 C CA . PRO A 1 318 ? -23.486 -11.590 -7.213 1.00 41.91 318 PRO A CA 1
ATOM 2323 C C . PRO A 1 318 ? -22.881 -10.628 -8.236 1.00 41.91 318 PRO A C 1
ATOM 2325 O O . PRO A 1 318 ? -23.008 -9.407 -8.111 1.00 41.91 318 PRO A O 1
ATOM 2328 N N . ALA A 1 319 ? -22.211 -11.182 -9.247 1.00 43.75 319 ALA A N 1
ATOM 2329 C CA . ALA A 1 319 ? -21.719 -10.436 -10.393 1.00 43.75 319 ALA A CA 1
ATOM 2330 C C . ALA A 1 319 ? -22.912 -9.820 -11.138 1.00 43.75 319 ALA A C 1
ATOM 2332 O O . ALA A 1 319 ? -23.431 -10.398 -12.088 1.00 43.75 319 ALA A O 1
ATOM 2333 N N . ARG A 1 320 ? -23.395 -8.657 -10.693 1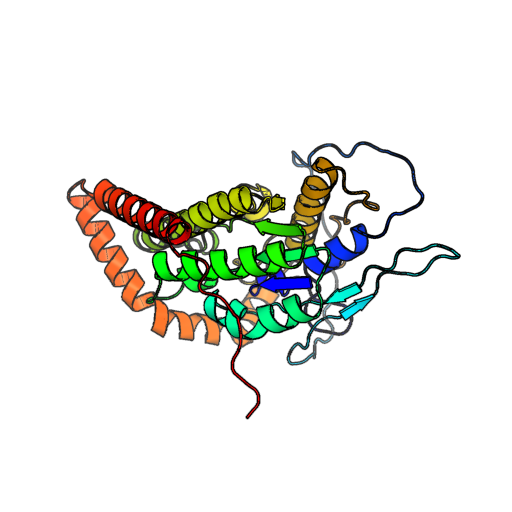.00 39.75 320 ARG A N 1
ATOM 2334 C CA . ARG A 1 320 ? -24.345 -7.882 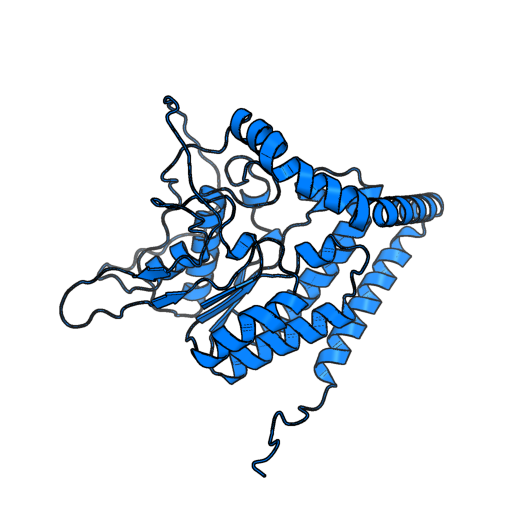-11.481 1.00 39.75 320 ARG A CA 1
ATOM 2335 C C . ARG A 1 320 ? -23.589 -7.412 -12.718 1.00 39.75 320 ARG A C 1
ATOM 2337 O O . ARG A 1 320 ? -22.579 -6.717 -12.611 1.00 39.75 320 ARG A O 1
ATOM 2344 N N . ALA A 1 321 ? -24.048 -7.919 -13.855 1.00 40.09 321 ALA A N 1
ATOM 2345 C CA . ALA A 1 321 ? -23.499 -7.716 -15.176 1.00 40.09 321 ALA A CA 1
ATOM 2346 C C . ALA A 1 321 ? -23.132 -6.244 -15.408 1.00 40.09 321 ALA A C 1
ATOM 2348 O O . ALA A 1 321 ? -23.990 -5.366 -15.405 1.00 40.09 321 ALA A O 1
ATOM 2349 N N . LEU A 1 322 ? -21.849 -5.989 -15.660 1.00 42.56 322 LEU A N 1
ATOM 2350 C CA . LEU A 1 322 ? -21.441 -4.856 -16.483 1.00 42.56 322 LEU A CA 1
ATOM 2351 C C . LEU A 1 322 ? -21.796 -5.240 -17.924 1.00 42.56 322 LEU A C 1
ATOM 2353 O O . LEU A 1 322 ? -20.953 -5.733 -18.667 1.00 42.56 322 LEU A O 1
ATOM 2357 N N . GLY A 1 323 ? -23.078 -5.132 -18.262 1.00 35.91 323 GLY A N 1
ATOM 2358 C CA . GLY A 1 323 ? -23.627 -5.501 -19.557 1.00 35.91 323 GLY A CA 1
ATOM 2359 C C . GLY A 1 323 ? -24.729 -4.531 -19.961 1.00 35.91 323 GLY A C 1
ATOM 2360 O O . GLY A 1 323 ? -25.759 -4.473 -19.302 1.00 35.91 323 GLY A O 1
ATOM 2361 N N . ALA A 1 324 ? -24.466 -3.825 -21.061 1.00 44.44 324 ALA A N 1
ATOM 2362 C CA . ALA A 1 324 ? -25.411 -3.137 -21.940 1.00 44.44 324 ALA A CA 1
ATOM 2363 C C . ALA A 1 324 ? -26.245 -1.973 -21.356 1.00 44.44 324 ALA A C 1
ATOM 2365 O O . ALA A 1 324 ? -27.329 -2.156 -20.816 1.00 44.44 324 ALA A O 1
ATOM 2366 N N . GLY A 1 325 ? -25.783 -0.747 -21.618 1.00 32.06 325 GLY A N 1
ATOM 2367 C CA . GLY A 1 325 ? -26.650 0.376 -21.999 1.00 32.06 325 GLY A CA 1
ATOM 2368 C C . GLY A 1 325 ? -26.204 0.807 -23.396 1.00 32.06 325 GLY A C 1
ATOM 2369 O O . GLY A 1 325 ? -25.126 1.370 -23.535 1.00 32.06 325 GLY A O 1
ATOM 2370 N N . SER A 1 326 ? -26.746 0.163 -24.428 1.00 36.84 326 SER A N 1
ATOM 2371 C CA . SER A 1 326 ? -27.870 0.630 -25.252 1.00 36.84 326 SER A CA 1
ATOM 2372 C C . SER A 1 326 ? -27.460 1.773 -26.172 1.00 36.84 326 SER A C 1
ATOM 2374 O O . SER A 1 326 ? -27.426 2.933 -25.777 1.00 36.84 326 SER A O 1
ATOM 2376 N N . ALA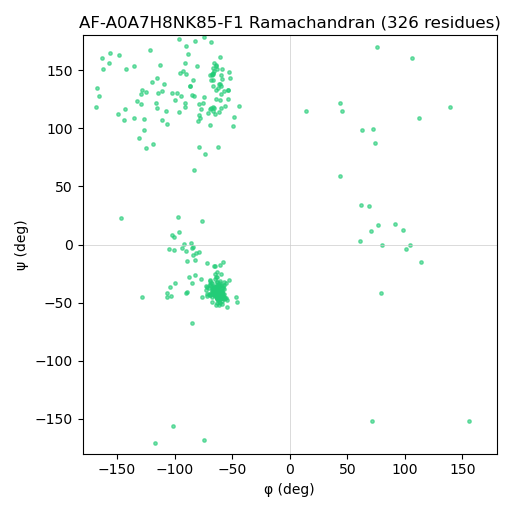 A 1 327 ? -27.201 1.393 -27.423 1.00 37.19 327 ALA A N 1
ATOM 2377 C CA . ALA A 1 327 ? -27.557 2.222 -28.555 1.00 37.19 327 ALA A CA 1
ATOM 2378 C C . ALA A 1 327 ? -29.053 2.564 -28.454 1.00 37.19 327 ALA A C 1
ATOM 2380 O O . ALA A 1 327 ? -29.872 1.682 -28.177 1.00 37.19 327 ALA A O 1
ATOM 2381 N N . ALA A 1 328 ? -29.364 3.836 -28.636 1.00 41.31 328 ALA A N 1
ATOM 2382 C CA . ALA A 1 328 ? -30.606 4.360 -29.176 1.00 41.31 328 ALA A CA 1
ATOM 2383 C C . ALA A 1 328 ? -30.230 5.665 -29.880 1.00 41.31 328 ALA A C 1
ATOM 2385 O O . ALA A 1 328 ? -29.440 6.427 -29.274 1.00 41.31 328 ALA A O 1
#

Sequence (328 aa):
MALGDSLTAGVGDPAPGGGWRGWAALLAGALVPGDAPDRATEPVGGCAGVAGADPDPARSGDPAGGPYVGVGGRLDGRARRVEFVNLARSGALVAEMVEAQLPAARRSRPELASVVVGGNDTLRAAFDIGQLARTLDLAMRGLRADGAILLTACLPDPGRALGLPRPLAAPLTRRMRALNTVVHVLARRYGAVHVHLAGCAWVTDRAARGVDRLHPSELGHRLLAREFHVALGRRGARLGPAPSVEPDGPPPTFADGTWWLATRGTRWVFDRCRDLLPDLVRQAALESGHHLTGTAHLLDARARAATRGALTATRGAPARALGAGSAA

Nearest PDB structures (foldseek):
  1yzf-assembly1_A  TM=7.577E-01  e=2.787E-04  Enterococcus faecalis V583
  4hf7-assembly1_A-2  TM=7.576E-01  e=2.850E-03  Bacteroides thetaiotaomicron VPI-5482
  4iyj-assembly1_B  TM=6.775E-01  e=6.297E-03  Bacteroides uniformis ATCC 8492
  4ppy-assembly2_C-2  TM=6.872E-01  e=8.646E-03  Bacteroides fragilis NCTC 9343
  4s1p-assembly1_A  TM=6.647E-01  e=4.350E-03  Slackia heliotrinireducens DSM 20476

Foldseek 3Di:
DEFAACQRQAPQAADDPGGHCFLQNLLLLFLWFDPDDDDDDDDDDDDDDDDDDDDDDDDDDDDPDDWDWDWHDDDDDDTDTRTDTRQYYHLDALVNRLVRPLVVCLVVLDQAYEYEYHLNLLLFLPNALLVNLQSVLVSLVSSLVSPHAYAYEQFAQQCVLQVHPCLLSVSSVLSSVLNSVSVVVSCVVSVHLYFHLNPDPCLNPQQQAHLNSRHGHSLVRLVVSQSSVVSCVVVVRNTYDRRDSDRPDDGHDPVNNVVCCVPPVVVVVVVSVPGRVVSSVVSSVVCVVCVVVVNNVVVSVVSVVSSVVSNVVSVPDPCPDPDDDDDD

Radius of gyration: 20.85 Å; Cα contacts (8 Å, |Δi|>4): 506; chains: 1; bounding box: 63×44×66 Å

Mean predicted aligned error: 10.18 Å

Organism: NCBI:txid2763006

InterPro domains:
  IPR013830 SGNH hydrolase-type esterase domain [PF13472] (63-223)
  IPR036514 SGNH hydrolase superfamily [G3DSA:3.40.50.1110] (1-234)
  IPR053140 GDSL lipase Rv0518-like [PTHR43784] (1-235)

Secondary structure (DSSP, 8-state):
-EEESHHHHTTT-B-TTSSB-HHHHHHHHTTSPPS----------------------------S----EEEPPP-TTT--PPEEEB---TT--HHHIIIIIHHHHHHH--SEEEEE--HHHHTSTT--HHHHHHHHHHHHHHHHHTTPEEEEEPPPPHHHHTT--HHHHHHHHHHHHHHHHHHHHHHHHHT-EEE-GGG-GGGG-STTB-TTSSSB-HHHHHHHHHHHHHHHHTTT----SPPP-S-SSPPPPHHHHHHHIIIIIHHHHHHHHHHTHHHHHHHHHHHHHHHHTT-HHHHHHHHHHHHHHHHHHHHH------------

Solvent-accessible surface area (backbone atoms only — not comparable to full-atom values): 18453 Å² total; per-residue (Å²): 61,37,34,25,10,31,70,50,32,4,51,51,18,76,31,96,91,50,47,35,45,20,23,63,52,49,35,46,57,21,53,34,69,58,98,73,82,95,68,89,78,73,80,95,77,83,90,84,89,79,90,87,83,88,83,85,92,82,84,90,83,80,72,90,67,72,72,54,72,55,76,49,81,89,58,83,98,75,64,71,69,48,81,45,45,46,57,27,35,70,77,31,35,53,65,53,34,54,71,70,31,43,60,61,49,56,76,66,52,38,68,44,34,35,56,38,62,39,71,50,37,53,64,37,61,85,57,48,65,46,61,51,39,44,49,50,48,52,49,53,50,51,42,43,74,62,63,23,46,38,35,32,55,34,66,62,44,63,28,65,52,71,64,48,59,66,52,59,14,50,62,36,42,52,42,39,52,40,52,34,52,46,47,57,52,49,28,62,74,69,66,30,47,69,40,64,51,56,72,43,76,57,74,75,37,69,67,24,24,18,59,83,47,73,41,35,11,42,39,28,23,25,48,52,16,32,52,51,49,53,54,41,44,77,70,70,50,77,53,22,65,76,48,65,62,74,60,94,63,83,70,73,47,71,67,55,26,53,51,41,36,77,75,51,41,50,60,53,50,50,52,38,56,69,53,23,43,63,52,41,52,54,51,18,52,53,45,49,53,25,53,77,69,72,46,45,66,53,59,55,49,50,50,52,49,50,43,51,53,20,59,52,53,61,70,70,62,74,86,74,74,96,66,85,87,72,93,128

pLDDT: mean 80.98, std 22.21, range [22.19, 98.56]